Protein AF-A0A7V3JSB5-F1 (afdb_monomer)

Structure (mmCIF, N/CA/C/O backbone):
data_AF-A0A7V3JSB5-F1
#
_entry.id   AF-A0A7V3JSB5-F1
#
loop_
_atom_site.group_PDB
_atom_site.id
_atom_site.type_symbol
_atom_site.label_atom_id
_atom_site.label_alt_id
_atom_site.label_comp_id
_atom_site.label_asym_id
_atom_site.label_entity_id
_atom_site.label_seq_id
_atom_site.pdbx_PDB_ins_code
_atom_site.Cartn_x
_atom_site.Cartn_y
_atom_site.Cartn_z
_atom_site.occupancy
_atom_site.B_iso_or_equiv
_atom_site.auth_seq_id
_atom_site.auth_comp_id
_atom_site.auth_asym_id
_atom_site.auth_atom_id
_atom_site.pdbx_PDB_model_num
ATOM 1 N N . MET A 1 1 ? -2.675 -12.222 -16.257 1.00 66.12 1 MET A N 1
ATOM 2 C CA . MET A 1 1 ? -2.944 -10.791 -16.557 1.00 66.12 1 MET A CA 1
ATOM 3 C C . MET A 1 1 ? -2.023 -10.344 -17.684 1.00 66.12 1 MET A C 1
ATOM 5 O O . MET A 1 1 ? -0.957 -10.924 -17.819 1.00 66.12 1 MET A O 1
ATOM 9 N N . LYS A 1 2 ? -2.402 -9.353 -18.504 1.00 89.62 2 LYS A N 1
ATOM 10 C CA . LYS A 1 2 ? -1.560 -8.869 -19.619 1.00 89.62 2 LYS A CA 1
ATOM 11 C C . LYS A 1 2 ? -0.717 -7.660 -19.177 1.00 89.62 2 LYS A C 1
ATOM 13 O O . LYS A 1 2 ? -0.997 -6.538 -19.592 1.00 89.62 2 LYS A O 1
ATOM 18 N N . TYR A 1 3 ? 0.302 -7.869 -18.337 1.00 93.50 3 TYR A N 1
ATOM 19 C CA . TYR A 1 3 ? 1.070 -6.770 -17.717 1.00 93.50 3 TYR A CA 1
ATOM 20 C C . TYR A 1 3 ? 1.760 -5.841 -18.718 1.00 93.50 3 TYR A C 1
ATOM 22 O O . TYR A 1 3 ? 1.799 -4.636 -18.489 1.00 93.50 3 TYR A O 1
ATOM 30 N N . LYS A 1 4 ? 2.224 -6.364 -19.861 1.00 95.25 4 LYS A N 1
ATOM 31 C CA . LYS A 1 4 ? 2.745 -5.544 -20.966 1.00 95.25 4 LYS A CA 1
ATOM 32 C C . LYS A 1 4 ? 1.734 -4.479 -21.393 1.00 95.25 4 LYS A C 1
ATOM 34 O O . LYS A 1 4 ? 2.053 -3.295 -21.443 1.00 95.25 4 LYS A O 1
ATOM 39 N N . LYS A 1 5 ? 0.488 -4.895 -21.642 1.00 94.50 5 LYS A N 1
ATOM 40 C CA . LYS A 1 5 ? -0.604 -3.996 -22.036 1.00 94.50 5 LYS A CA 1
ATOM 41 C C . LYS A 1 5 ? -0.864 -2.948 -20.949 1.00 94.50 5 LYS A C 1
ATOM 43 O O . LYS A 1 5 ? -0.897 -1.762 -21.259 1.00 94.50 5 LYS A O 1
ATOM 48 N N . MET A 1 6 ? -0.962 -3.384 -19.692 1.00 93.69 6 MET A N 1
ATOM 49 C CA . MET A 1 6 ? -1.217 -2.503 -18.547 1.00 93.69 6 MET A CA 1
ATOM 50 C C . MET A 1 6 ? -0.104 -1.461 -18.356 1.00 93.69 6 MET A C 1
ATOM 52 O O . MET A 1 6 ? -0.390 -0.286 -18.131 1.00 93.69 6 MET A O 1
ATOM 56 N N . LEU A 1 7 ? 1.165 -1.864 -18.499 1.00 95.81 7 LEU A N 1
ATOM 57 C CA . LEU A 1 7 ? 2.317 -0.962 -18.444 1.00 95.81 7 LEU A CA 1
ATOM 58 C C . LEU A 1 7 ? 2.233 0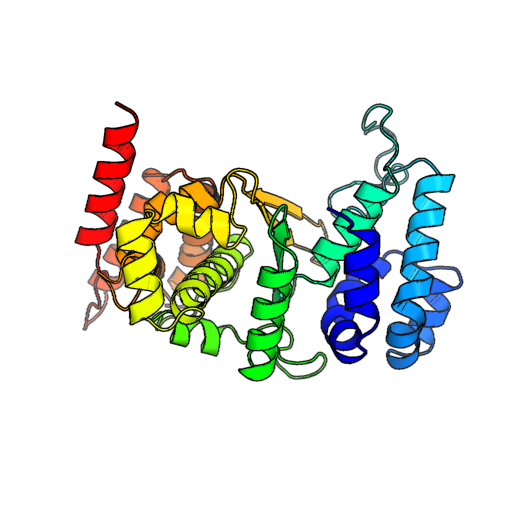.108 -19.530 1.00 95.81 7 LEU A C 1
ATOM 60 O O . LEU A 1 7 ? 2.346 1.293 -19.230 1.00 95.81 7 LEU A O 1
ATOM 64 N N . TYR A 1 8 ? 1.998 -0.275 -20.783 1.00 95.38 8 TYR A N 1
ATOM 65 C CA . TYR A 1 8 ? 1.933 0.698 -21.873 1.00 95.38 8 TYR A CA 1
ATOM 66 C C . TYR A 1 8 ? 0.705 1.600 -21.808 1.00 95.38 8 TYR A C 1
ATOM 68 O O . TYR A 1 8 ? 0.817 2.790 -22.097 1.00 95.38 8 TYR A O 1
ATOM 76 N N . GLN A 1 9 ? -0.441 1.088 -21.361 1.00 93.88 9 GLN A N 1
ATOM 77 C CA . GLN A 1 9 ? -1.605 1.928 -21.078 1.00 93.88 9 GLN A CA 1
ATOM 78 C C . GLN A 1 9 ? -1.276 2.956 -19.990 1.00 93.88 9 GLN A C 1
ATOM 80 O O . GLN A 1 9 ? -1.533 4.145 -20.173 1.00 93.88 9 GLN A O 1
ATOM 85 N N . PHE A 1 10 ? -0.624 2.533 -18.904 1.00 93.69 10 PHE A N 1
ATOM 86 C CA . PHE A 1 10 ? -0.184 3.433 -17.840 1.00 93.69 10 PHE A CA 1
ATOM 87 C C . PHE A 1 10 ? 0.770 4.514 -18.363 1.00 93.69 10 PHE A C 1
ATOM 89 O O . PHE A 1 10 ? 0.551 5.701 -18.112 1.00 93.69 10 PHE A O 1
ATOM 96 N N . LEU A 1 11 ? 1.796 4.110 -19.120 1.00 95.31 11 LEU A N 1
ATOM 97 C CA . LEU A 1 11 ? 2.831 4.999 -19.651 1.00 95.31 11 LEU A CA 1
ATOM 98 C C . LEU A 1 11 ? 2.344 5.896 -20.797 1.00 95.31 11 LEU A C 1
ATOM 100 O O . LEU A 1 11 ? 2.992 6.900 -21.087 1.00 95.31 11 LEU A O 1
ATOM 104 N N . SER A 1 12 ? 1.216 5.586 -21.442 1.00 94.31 12 SER A N 1
ATOM 105 C CA . SER A 1 12 ? 0.663 6.441 -22.502 1.00 94.31 12 SER A CA 1
ATOM 106 C C . SER A 1 12 ? 0.252 7.825 -21.973 1.00 94.31 12 SER A C 1
ATOM 108 O O . SER A 1 12 ? 0.413 8.829 -22.666 1.00 94.31 12 SER A O 1
ATOM 110 N N . ASN A 1 13 ? -0.167 7.914 -20.705 1.00 90.81 13 ASN A N 1
ATOM 111 C CA . ASN A 1 13 ? -0.494 9.175 -20.045 1.00 90.81 13 ASN A CA 1
ATOM 112 C C . ASN A 1 13 ? 0.775 9.868 -19.494 1.00 90.81 13 ASN A C 1
ATOM 114 O O . ASN A 1 13 ? 1.520 9.308 -18.685 1.00 90.81 13 ASN A O 1
ATOM 118 N N . LYS A 1 14 ? 1.018 11.120 -19.912 1.00 90.19 14 LYS A N 1
ATOM 119 C CA . LYS A 1 14 ? 2.156 11.939 -19.451 1.00 90.19 14 LYS A CA 1
ATOM 120 C C . LYS A 1 14 ? 2.133 12.183 -17.938 1.00 90.19 14 LYS A C 1
ATOM 122 O O . LYS A 1 14 ? 3.187 12.121 -17.317 1.00 90.19 14 LYS A O 1
ATOM 127 N N . GLU A 1 15 ? 0.970 12.396 -17.329 1.00 88.12 15 GLU A N 1
ATOM 128 C CA . GLU A 1 15 ? 0.844 12.609 -15.879 1.00 88.12 15 GLU A CA 1
ATOM 129 C C . GLU A 1 15 ? 1.240 11.367 -15.081 1.00 88.12 15 GLU A C 1
ATOM 131 O O . GLU A 1 15 ? 1.936 11.477 -14.073 1.00 88.12 15 GLU A O 1
ATOM 136 N N . ASN A 1 16 ? 0.877 10.174 -15.564 1.00 90.69 16 ASN A N 1
ATOM 137 C CA . ASN A 1 16 ? 1.302 8.915 -14.952 1.00 90.69 16 ASN A CA 1
ATOM 138 C C . ASN A 1 16 ? 2.820 8.741 -15.019 1.00 90.69 16 ASN A C 1
ATOM 140 O O . ASN A 1 16 ? 3.434 8.364 -14.021 1.00 90.69 16 ASN A O 1
ATOM 144 N N . ARG A 1 17 ? 3.437 9.060 -16.164 1.00 92.69 17 ARG A N 1
ATOM 145 C CA . ARG A 1 17 ? 4.901 9.040 -16.303 1.00 92.69 17 ARG A CA 1
ATOM 146 C C . ARG A 1 17 ? 5.575 10.058 -15.388 1.00 92.69 17 ARG A C 1
ATOM 148 O O . ARG A 1 17 ? 6.565 9.726 -14.743 1.00 92.69 17 ARG A O 1
ATOM 155 N N . SER A 1 18 ? 5.019 11.264 -15.282 1.00 90.81 18 SER A N 1
ATOM 156 C CA . SER A 1 18 ? 5.488 12.277 -14.336 1.00 90.81 18 SER A CA 1
ATOM 157 C C . SER A 1 18 ? 5.403 11.758 -12.900 1.00 90.81 18 SER A C 1
ATOM 159 O O . SER A 1 18 ? 6.409 11.747 -12.199 1.00 90.81 18 SER A O 1
ATOM 161 N N . TYR A 1 19 ? 4.247 11.244 -12.471 1.00 90.69 19 TYR A N 1
ATOM 162 C CA . TYR A 1 19 ? 4.066 10.650 -11.142 1.00 90.69 19 TYR A CA 1
ATOM 163 C C . TYR A 1 19 ? 5.085 9.540 -10.852 1.00 90.69 19 TYR A C 1
ATOM 165 O O . TYR A 1 19 ? 5.672 9.495 -9.776 1.00 90.69 19 TYR A O 1
ATOM 173 N N . ALA A 1 20 ? 5.322 8.666 -11.825 1.00 92.88 20 ALA A N 1
ATOM 174 C CA . ALA A 1 20 ? 6.241 7.543 -11.716 1.00 92.88 20 ALA A CA 1
ATOM 175 C C . ALA A 1 20 ? 7.729 7.930 -11.704 1.00 92.88 20 ALA A C 1
ATOM 177 O O . ALA A 1 20 ? 8.571 7.117 -11.310 1.00 92.88 20 ALA A O 1
ATOM 178 N N . LEU A 1 21 ? 8.080 9.145 -12.136 1.00 92.75 21 LEU A N 1
ATOM 179 C CA . LEU A 1 21 ? 9.465 9.555 -12.356 1.00 92.75 21 LEU A CA 1
ATOM 180 C C . LEU A 1 21 ? 10.380 9.333 -11.133 1.00 92.75 21 LEU A C 1
ATOM 182 O O . LEU A 1 21 ? 11.458 8.767 -11.322 1.00 92.75 21 LEU A O 1
ATOM 186 N N . PRO A 1 22 ? 9.994 9.662 -9.881 1.00 91.25 22 PRO A N 1
ATOM 187 C CA . PRO A 1 22 ? 10.861 9.427 -8.723 1.00 91.25 22 PRO A CA 1
ATOM 188 C C . PRO A 1 22 ? 11.140 7.944 -8.449 1.00 91.25 22 PRO A C 1
ATOM 190 O O . PRO A 1 22 ? 12.200 7.602 -7.924 1.00 91.25 22 PRO A O 1
ATOM 193 N N . ILE A 1 23 ? 10.198 7.057 -8.786 1.00 91.88 23 ILE A N 1
ATOM 194 C CA . ILE A 1 23 ? 10.391 5.605 -8.700 1.00 91.88 23 ILE A CA 1
ATOM 195 C C . ILE A 1 23 ? 11.355 5.169 -9.804 1.00 91.88 23 ILE A C 1
ATOM 197 O O . ILE A 1 23 ? 12.344 4.483 -9.537 1.00 91.88 23 ILE A O 1
ATOM 201 N N . PHE A 1 24 ? 11.096 5.622 -11.031 1.00 92.06 24 PHE A N 1
ATOM 202 C CA . PHE A 1 24 ? 11.897 5.300 -12.203 1.00 92.06 24 PHE A CA 1
ATOM 203 C C . PHE A 1 24 ? 13.368 5.687 -12.029 1.00 92.06 24 PHE A C 1
ATOM 205 O O . PHE A 1 24 ? 14.250 4.855 -12.237 1.00 92.06 24 PHE A O 1
ATOM 212 N N . GLU A 1 25 ? 13.639 6.909 -11.558 1.00 90.44 25 GLU A N 1
ATOM 213 C CA . GLU A 1 25 ? 14.991 7.414 -11.292 1.00 90.44 25 GLU A CA 1
ATOM 214 C C . GLU A 1 25 ? 15.777 6.501 -10.334 1.00 90.44 25 GLU A C 1
ATOM 216 O O . GLU A 1 25 ? 16.978 6.297 -10.529 1.00 90.44 25 GLU A O 1
ATOM 221 N N . ARG A 1 26 ? 15.116 5.906 -9.329 1.00 87.88 26 ARG A N 1
ATOM 222 C CA . ARG A 1 26 ? 15.749 4.961 -8.389 1.00 87.88 26 ARG A CA 1
ATOM 223 C C . ARG A 1 26 ? 16.021 3.596 -9.004 1.00 87.88 26 ARG A C 1
ATOM 225 O O . ARG A 1 26 ? 17.011 2.957 -8.644 1.00 87.88 26 ARG A O 1
ATOM 232 N N . LEU A 1 27 ? 15.166 3.133 -9.915 1.00 87.62 27 LEU A N 1
ATOM 233 C CA . LEU A 1 27 ? 15.389 1.876 -10.630 1.00 87.62 27 LEU A CA 1
ATOM 234 C C . LEU A 1 27 ? 16.622 1.977 -11.526 1.00 87.62 27 LEU A C 1
ATOM 236 O O . LEU A 1 27 ? 17.522 1.143 -11.436 1.00 87.62 27 LEU A O 1
ATOM 240 N N . ILE A 1 28 ? 16.708 3.047 -12.315 1.00 88.31 28 ILE A N 1
ATOM 241 C CA . ILE A 1 28 ? 17.798 3.253 -13.275 1.00 88.31 28 ILE A CA 1
ATOM 242 C C . ILE A 1 28 ? 19.063 3.843 -12.642 1.00 88.31 28 ILE A C 1
ATOM 244 O O . ILE A 1 28 ? 20.064 4.014 -13.335 1.00 88.31 28 ILE A O 1
ATOM 248 N N . GLN A 1 29 ? 19.056 4.151 -11.337 1.00 84.56 29 GLN A N 1
ATOM 249 C CA . GLN A 1 29 ? 20.189 4.773 -10.647 1.00 84.56 29 GLN A CA 1
ATOM 250 C C . GLN A 1 29 ? 21.488 3.972 -10.818 1.00 84.56 29 GLN A C 1
ATOM 252 O O . GLN A 1 29 ? 22.554 4.571 -10.978 1.00 84.56 29 GLN A O 1
ATOM 257 N N . ALA A 1 30 ? 21.382 2.639 -10.825 1.00 78.19 30 ALA A N 1
ATOM 258 C CA . ALA A 1 30 ? 22.502 1.715 -10.989 1.00 78.19 30 ALA A CA 1
ATOM 259 C C . ALA A 1 30 ? 23.111 1.725 -12.405 1.00 78.19 30 ALA A C 1
ATOM 261 O O . ALA A 1 30 ? 24.262 1.331 -12.574 1.00 78.19 30 ALA A O 1
ATOM 262 N N . ILE A 1 31 ? 22.382 2.206 -13.417 1.00 83.94 31 ILE A N 1
ATOM 263 C CA . ILE A 1 31 ? 22.858 2.278 -14.801 1.00 83.94 31 ILE A CA 1
ATOM 264 C C . ILE A 1 31 ? 23.689 3.559 -14.955 1.00 83.94 31 ILE A C 1
ATOM 266 O O . ILE A 1 31 ? 23.145 4.660 -15.085 1.00 83.94 31 ILE A O 1
ATOM 270 N N . ARG A 1 32 ? 25.019 3.418 -14.859 1.00 81.25 32 ARG A N 1
ATOM 271 C CA . ARG A 1 32 ? 25.986 4.537 -14.850 1.00 81.25 32 ARG A CA 1
ATOM 272 C C . ARG A 1 32 ? 26.548 4.909 -16.225 1.00 81.25 32 ARG A C 1
ATOM 274 O O . ARG A 1 32 ? 27.083 6.005 -16.371 1.00 81.25 32 ARG A O 1
ATOM 281 N N . HIS A 1 33 ? 26.417 4.027 -17.212 1.00 83.06 33 HIS A N 1
ATOM 282 C CA . HIS A 1 33 ? 27.000 4.177 -18.546 1.00 83.06 33 HIS A CA 1
ATOM 283 C C . HIS A 1 33 ? 25.965 3.896 -19.643 1.00 83.06 33 HIS A C 1
ATOM 285 O O . HIS A 1 33 ? 24.904 3.329 -19.370 1.00 83.06 33 HIS A O 1
ATOM 291 N N . GLY A 1 34 ? 26.291 4.287 -20.876 1.00 86.00 34 GLY A N 1
ATOM 292 C CA . GLY A 1 34 ? 25.448 4.094 -22.054 1.00 86.00 34 GLY A CA 1
ATOM 293 C C . GLY A 1 34 ? 24.287 5.085 -22.160 1.00 86.00 34 GLY A C 1
ATOM 294 O O . GLY A 1 34 ? 24.151 6.017 -21.368 1.00 86.00 34 GLY A O 1
ATOM 295 N N . GLU A 1 35 ? 23.421 4.848 -23.139 1.00 86.44 35 GLU A N 1
ATOM 296 C CA . GLU A 1 35 ? 22.352 5.768 -23.539 1.00 86.44 35 GLU A CA 1
ATOM 297 C C . GLU A 1 35 ? 21.386 6.124 -22.396 1.00 86.44 35 GLU A C 1
ATOM 299 O O . GLU A 1 35 ? 20.973 7.271 -22.253 1.00 86.44 35 GLU A O 1
ATOM 304 N N . VAL A 1 36 ? 21.064 5.175 -21.507 1.00 86.12 36 VAL A N 1
ATOM 305 C CA . VAL A 1 36 ? 20.211 5.450 -20.335 1.00 86.12 36 VAL A CA 1
ATOM 306 C C . VAL A 1 36 ? 20.855 6.502 -19.423 1.00 86.12 36 VAL A C 1
ATOM 308 O O . VAL A 1 36 ? 20.164 7.375 -18.897 1.00 86.12 36 VAL A O 1
ATOM 311 N N . ALA A 1 37 ? 22.179 6.463 -19.249 1.00 87.38 37 ALA A N 1
ATOM 312 C CA . ALA A 1 37 ? 22.899 7.463 -18.466 1.00 87.38 37 ALA A CA 1
ATOM 313 C C . ALA A 1 37 ? 22.917 8.835 -19.163 1.00 87.38 37 ALA A C 1
ATOM 315 O O . ALA A 1 37 ? 22.812 9.861 -18.490 1.00 87.38 37 ALA A O 1
ATOM 316 N N . GLU A 1 38 ? 22.995 8.872 -20.493 1.00 88.94 38 GLU A N 1
ATOM 317 C CA . GLU A 1 38 ? 22.920 10.108 -21.284 1.00 88.94 38 GLU A CA 1
ATOM 318 C C . GLU A 1 38 ? 21.531 10.749 -21.225 1.00 88.94 38 GLU A C 1
ATOM 320 O O . GLU A 1 38 ? 21.412 11.956 -20.994 1.00 88.94 38 GLU A O 1
ATOM 325 N N . VAL A 1 39 ? 20.466 9.949 -21.345 1.00 89.00 39 VAL A N 1
ATOM 326 C CA . VAL A 1 39 ? 19.082 10.428 -21.204 1.00 89.00 39 VAL A CA 1
ATOM 327 C C . VAL A 1 39 ? 18.854 11.003 -19.807 1.00 89.00 39 VAL A C 1
ATOM 329 O O . VAL A 1 39 ? 18.282 12.082 -19.683 1.00 89.00 39 VAL A O 1
ATOM 332 N N . ARG A 1 40 ? 19.373 10.355 -18.755 1.00 87.56 40 ARG A N 1
ATOM 333 C CA . ARG A 1 40 ? 19.311 10.886 -17.380 1.00 87.56 40 ARG A CA 1
ATOM 334 C C . ARG A 1 40 ? 20.006 12.241 -17.235 1.00 87.56 40 ARG A C 1
ATOM 336 O O . ARG A 1 40 ? 19.497 13.104 -16.527 1.00 87.56 40 ARG A O 1
ATOM 343 N N . LYS A 1 41 ? 21.162 12.427 -17.883 1.00 87.88 41 LYS A N 1
ATOM 344 C CA . LYS A 1 41 ? 21.914 13.697 -17.870 1.00 87.88 41 LYS A CA 1
ATOM 345 C C . LYS A 1 41 ? 21.239 14.793 -18.698 1.00 87.88 41 LYS A C 1
ATOM 347 O O . LYS A 1 41 ? 21.418 15.964 -18.396 1.00 87.88 41 LYS A O 1
ATOM 352 N N . SER A 1 42 ? 20.450 14.413 -19.701 1.00 88.25 42 SER A N 1
ATOM 353 C CA . SER A 1 42 ? 19.755 15.337 -20.608 1.00 88.25 42 SER A CA 1
ATOM 354 C C . SER A 1 42 ? 18.550 16.052 -19.977 1.00 88.25 42 SER A C 1
ATOM 356 O O . SER A 1 42 ? 17.944 16.898 -20.625 1.00 88.25 42 SER A O 1
ATOM 358 N N . GLY A 1 43 ? 18.173 15.703 -18.745 1.00 87.50 43 GLY A N 1
ATOM 359 C CA . GLY A 1 43 ? 17.066 16.327 -18.025 1.00 87.50 43 GLY A CA 1
ATOM 360 C C . GLY A 1 43 ? 15.831 15.436 -17.881 1.00 87.50 43 GLY A C 1
ATOM 361 O O . GLY A 1 43 ? 15.674 14.396 -18.520 1.00 87.50 43 GLY A O 1
ATOM 362 N N . ARG A 1 44 ? 14.936 15.853 -16.981 1.00 88.75 44 ARG A N 1
ATOM 363 C CA . ARG A 1 44 ? 13.790 15.051 -16.524 1.00 88.75 44 ARG A CA 1
ATOM 364 C C . ARG A 1 44 ? 12.682 14.903 -17.558 1.00 88.75 44 ARG A C 1
ATOM 366 O O . ARG A 1 44 ? 12.077 13.841 -17.625 1.00 88.75 44 ARG A O 1
ATOM 373 N N . GLU A 1 45 ? 12.424 15.932 -18.357 1.00 90.94 45 GLU A N 1
ATOM 374 C CA . GLU A 1 45 ? 11.397 15.877 -19.405 1.00 90.94 45 GLU A CA 1
ATOM 375 C C . GLU A 1 45 ? 11.741 14.814 -20.445 1.00 90.94 45 GLU A C 1
ATOM 377 O O . GLU A 1 45 ? 10.941 13.917 -20.704 1.00 90.94 45 GLU A O 1
ATOM 382 N N . LYS A 1 46 ? 12.991 14.817 -20.917 1.00 92.19 46 LYS A N 1
ATOM 383 C CA . LYS A 1 46 ? 13.498 13.782 -21.820 1.00 92.19 46 LYS A CA 1
ATOM 384 C C . LYS A 1 46 ? 13.428 12.390 -21.188 1.00 92.19 46 LYS A C 1
ATOM 386 O O . LYS A 1 46 ? 13.114 11.420 -21.871 1.00 92.19 46 LYS A O 1
ATOM 391 N N . LEU A 1 47 ? 13.679 12.280 -19.880 1.00 92.00 47 LEU A N 1
ATOM 392 C CA . LEU A 1 47 ? 13.570 11.013 -19.153 1.00 92.00 47 LEU A CA 1
ATOM 393 C C . LEU A 1 47 ? 12.119 10.506 -19.061 1.00 92.00 47 LEU A C 1
ATOM 395 O O . LEU A 1 47 ? 11.889 9.309 -19.216 1.00 92.00 47 LEU A O 1
ATOM 399 N N . ILE A 1 48 ? 11.145 11.399 -18.858 1.00 93.25 48 ILE A N 1
ATOM 400 C CA . ILE A 1 48 ? 9.705 11.090 -18.907 1.00 93.25 48 ILE A CA 1
ATOM 401 C C . ILE A 1 48 ? 9.315 10.606 -20.307 1.00 93.25 48 ILE A C 1
ATOM 403 O O . ILE A 1 48 ? 8.619 9.601 -20.452 1.00 93.25 48 ILE A O 1
ATOM 407 N N . GLU A 1 49 ? 9.769 11.300 -21.348 1.00 94.38 49 GLU A N 1
ATOM 408 C CA . GLU A 1 49 ? 9.460 10.959 -22.737 1.00 94.38 49 GLU A CA 1
ATOM 409 C C . GLU A 1 49 ? 10.023 9.596 -23.131 1.00 94.38 49 GLU A C 1
ATOM 411 O O . GLU A 1 49 ? 9.293 8.760 -23.663 1.00 94.38 49 GLU A O 1
ATOM 416 N N . LYS A 1 50 ? 11.289 9.346 -22.789 1.00 95.38 50 LYS A N 1
ATOM 417 C CA . LYS A 1 50 ? 12.028 8.123 -23.124 1.00 95.38 50 LYS A CA 1
ATOM 418 C C . LYS A 1 50 ? 11.768 6.947 -22.181 1.00 95.38 50 LYS A C 1
ATOM 420 O O . LYS A 1 50 ? 12.284 5.859 -22.426 1.00 95.38 50 LYS A O 1
ATOM 425 N N . MET A 1 51 ? 10.961 7.121 -21.132 1.00 95.31 51 MET A N 1
ATOM 426 C CA . MET A 1 51 ? 10.660 6.068 -20.154 1.00 95.31 51 MET A CA 1
ATOM 427 C C . MET A 1 51 ? 10.204 4.739 -20.802 1.00 95.31 51 MET A C 1
ATOM 429 O O . MET A 1 51 ? 10.766 3.705 -20.436 1.00 95.31 51 MET A O 1
ATOM 433 N N . PRO A 1 52 ? 9.280 4.714 -21.791 1.00 95.38 52 PRO A N 1
ATOM 434 C CA . PRO A 1 52 ? 8.875 3.466 -22.448 1.00 95.38 52 PRO A CA 1
ATOM 435 C C . PRO A 1 52 ? 10.020 2.775 -23.205 1.00 95.38 52 PRO A C 1
ATOM 437 O O . PRO A 1 52 ? 10.168 1.559 -23.123 1.00 95.38 52 PRO A O 1
ATOM 440 N N . GLU A 1 53 ? 10.859 3.544 -23.906 1.00 95.12 53 GLU A N 1
ATOM 441 C CA . GLU A 1 53 ? 12.011 3.012 -24.649 1.00 95.12 53 GLU A CA 1
ATOM 442 C C . GLU A 1 53 ? 13.068 2.419 -23.708 1.00 95.12 53 GLU A C 1
ATOM 444 O O . GLU A 1 53 ? 13.685 1.397 -24.011 1.00 95.12 53 GLU A O 1
ATOM 449 N N . ILE A 1 54 ? 13.279 3.044 -22.547 1.00 94.38 54 ILE A N 1
ATOM 450 C CA . ILE A 1 54 ? 14.231 2.559 -21.545 1.00 94.38 54 ILE A CA 1
ATOM 451 C C . ILE A 1 54 ? 13.748 1.242 -20.925 1.00 94.38 54 ILE A C 1
ATOM 453 O O . ILE A 1 54 ? 14.567 0.343 -20.737 1.00 94.38 54 ILE A O 1
ATOM 457 N N . PHE A 1 55 ? 12.445 1.085 -20.658 1.00 94.56 55 PHE A N 1
ATOM 458 C CA . PHE A 1 55 ? 11.902 -0.197 -20.190 1.00 94.56 55 PHE A CA 1
ATOM 459 C C . PHE A 1 55 ? 12.131 -1.323 -21.203 1.00 94.56 55 PHE A C 1
ATOM 461 O O . PHE A 1 55 ? 12.560 -2.408 -20.809 1.00 94.56 55 PHE A O 1
ATOM 468 N N . GLU A 1 56 ? 11.943 -1.058 -22.499 1.00 94.75 56 GLU A N 1
ATOM 469 C CA . GLU A 1 56 ? 12.245 -2.046 -23.542 1.00 94.75 56 GLU A CA 1
ATOM 470 C C . GLU A 1 56 ? 13.724 -2.422 -23.577 1.00 94.75 56 GLU A C 1
ATOM 472 O O . GLU A 1 56 ? 14.059 -3.600 -23.700 1.00 94.75 56 GLU A O 1
ATOM 477 N N . LYS A 1 57 ? 14.621 -1.449 -23.398 1.00 91.94 57 LYS A N 1
ATOM 478 C CA . LYS A 1 57 ? 16.065 -1.713 -23.317 1.00 91.94 57 LYS A CA 1
ATOM 479 C C . LYS A 1 57 ? 16.426 -2.556 -22.101 1.00 91.94 57 LYS A C 1
ATOM 481 O O . LYS A 1 57 ? 17.166 -3.522 -22.249 1.00 91.94 57 LYS A O 1
ATOM 486 N N . MET A 1 58 ? 15.885 -2.228 -20.927 1.00 91.12 58 MET A N 1
ATOM 487 C CA . MET A 1 58 ? 16.101 -2.998 -19.696 1.00 91.12 58 MET A CA 1
ATOM 488 C C . MET A 1 58 ? 15.608 -4.442 -19.855 1.00 91.12 58 MET A C 1
ATOM 490 O O . MET A 1 58 ? 16.329 -5.378 -19.517 1.00 91.12 58 MET A O 1
ATOM 494 N N . LYS A 1 59 ? 14.415 -4.632 -20.431 1.00 92.69 59 LYS A N 1
ATOM 495 C CA . LYS A 1 59 ? 13.858 -5.955 -20.738 1.00 92.69 59 LYS A CA 1
ATOM 496 C C . LYS A 1 59 ? 14.750 -6.740 -21.700 1.00 92.69 59 LYS A C 1
ATOM 498 O O . LYS A 1 59 ? 15.122 -7.868 -21.398 1.00 92.69 59 LYS A O 1
ATOM 503 N N . ASN A 1 60 ? 15.106 -6.146 -22.841 1.00 91.81 60 ASN A N 1
ATOM 504 C CA . ASN A 1 60 ? 15.937 -6.799 -23.854 1.00 91.81 60 ASN A CA 1
ATOM 505 C C . ASN A 1 60 ? 17.317 -7.178 -23.293 1.00 91.81 60 ASN A C 1
ATOM 507 O O . ASN A 1 60 ? 17.818 -8.253 -23.607 1.00 91.81 60 ASN A O 1
ATOM 511 N N . ASP A 1 61 ? 17.913 -6.334 -22.442 1.00 87.94 61 ASP A N 1
ATOM 512 C CA . ASP A 1 61 ? 19.179 -6.637 -21.764 1.00 87.94 61 ASP A CA 1
ATOM 513 C C . ASP A 1 61 ? 19.051 -7.837 -20.816 1.00 87.94 61 ASP A C 1
ATOM 515 O O . ASP A 1 61 ? 19.893 -8.732 -20.847 1.00 87.94 61 ASP A O 1
ATOM 519 N N . ALA A 1 62 ? 17.988 -7.884 -20.006 1.00 87.38 62 ALA A N 1
ATOM 520 C CA . ALA A 1 62 ? 17.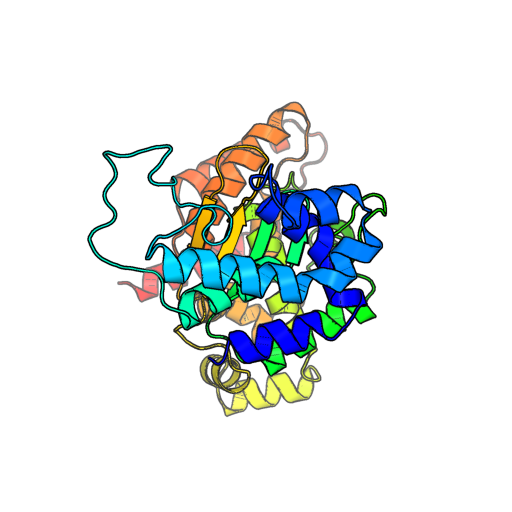749 -8.978 -19.065 1.00 87.38 62 ALA A CA 1
ATOM 521 C C . ALA A 1 62 ? 17.478 -10.316 -19.769 1.00 87.38 62 ALA A C 1
ATOM 523 O O . ALA A 1 62 ? 18.058 -11.327 -19.377 1.00 87.38 62 ALA A O 1
ATOM 524 N N . LEU A 1 63 ? 16.665 -10.307 -20.835 1.00 89.00 63 LEU A N 1
ATOM 525 C CA . LEU A 1 63 ? 16.375 -11.495 -21.644 1.00 89.00 63 LEU A CA 1
ATOM 526 C C . LEU A 1 63 ? 17.619 -11.989 -22.387 1.00 89.00 63 LEU A C 1
ATOM 528 O O . LEU A 1 63 ? 17.949 -13.164 -22.308 1.00 89.00 63 LEU A O 1
ATOM 532 N N . LYS A 1 64 ? 18.361 -11.092 -23.053 1.00 88.31 64 LYS A N 1
ATOM 533 C CA . LYS A 1 64 ? 19.581 -11.455 -23.796 1.00 88.31 64 LYS A CA 1
ATOM 534 C C . LYS A 1 64 ? 20.661 -12.048 -22.892 1.00 88.31 64 LYS A C 1
ATOM 536 O O . LYS A 1 64 ? 21.439 -12.885 -23.333 1.00 88.31 64 LYS A O 1
ATOM 541 N N . LYS A 1 65 ? 20.756 -11.562 -21.655 1.00 83.12 65 LYS A N 1
ATOM 542 C CA . LYS A 1 65 ? 21.733 -12.039 -20.671 1.00 83.12 65 LYS A CA 1
ATOM 543 C C . LYS A 1 65 ? 21.199 -13.177 -19.804 1.00 83.12 65 LYS A C 1
ATOM 545 O O . LYS A 1 65 ? 21.916 -13.590 -18.898 1.00 83.12 65 LYS A O 1
ATOM 550 N N . GLU A 1 66 ? 19.959 -13.613 -20.040 1.00 81.94 66 GLU A N 1
ATOM 551 C CA . GLU A 1 66 ? 19.293 -14.707 -19.327 1.00 81.94 66 GLU A CA 1
ATOM 552 C C . GLU A 1 66 ? 19.362 -14.577 -17.798 1.00 81.94 66 GLU A C 1
ATOM 554 O O . GLU A 1 66 ? 19.428 -15.567 -17.070 1.00 81.94 66 GLU A O 1
ATOM 559 N N . ARG A 1 67 ? 19.361 -13.336 -17.291 1.00 78.19 67 ARG A N 1
ATOM 560 C CA . ARG A 1 67 ? 19.660 -13.055 -15.885 1.00 78.19 67 ARG A CA 1
ATOM 561 C C . ARG A 1 67 ? 18.703 -12.058 -15.269 1.00 78.19 67 ARG A C 1
ATOM 563 O O . ARG A 1 67 ? 18.348 -11.033 -15.854 1.00 78.19 67 ARG A O 1
ATOM 570 N N . TYR A 1 68 ? 18.395 -12.306 -14.009 1.00 76.81 68 TYR A N 1
ATOM 571 C CA . TYR A 1 68 ? 17.745 -11.331 -13.162 1.00 76.81 68 TYR A CA 1
ATOM 572 C C . TYR A 1 68 ? 18.680 -10.153 -12.846 1.00 76.81 68 TYR A C 1
ATOM 574 O O . TYR A 1 68 ? 19.852 -10.324 -12.507 1.00 76.81 68 TYR A O 1
ATOM 582 N N . VAL A 1 69 ? 18.151 -8.933 -12.934 1.00 76.00 69 VAL A N 1
ATOM 583 C CA . VAL A 1 69 ? 18.911 -7.691 -12.733 1.00 76.00 69 VAL A CA 1
ATOM 584 C C . VAL A 1 69 ? 18.236 -6.779 -11.706 1.00 76.00 69 VAL A C 1
ATOM 586 O O . VAL A 1 69 ? 17.023 -6.574 -11.735 1.00 76.00 69 VAL A O 1
ATOM 589 N N . ALA A 1 70 ? 19.032 -6.159 -10.830 1.00 74.19 70 ALA A N 1
ATOM 590 C CA . ALA A 1 70 ? 18.563 -5.366 -9.681 1.00 74.19 70 ALA A CA 1
ATOM 591 C C . ALA A 1 70 ? 17.740 -4.104 -10.033 1.00 74.19 70 ALA A C 1
ATOM 593 O O . ALA A 1 70 ? 17.106 -3.486 -9.169 1.00 74.19 70 ALA A O 1
ATOM 594 N N . HIS A 1 71 ? 17.792 -3.662 -11.292 1.00 74.75 71 HIS A N 1
ATOM 595 C CA . HIS A 1 71 ? 17.003 -2.534 -11.797 1.00 74.75 71 HIS A CA 1
ATOM 596 C C . HIS A 1 71 ? 15.613 -2.950 -12.314 1.00 74.75 71 HIS A C 1
ATOM 598 O O . HIS A 1 71 ? 14.782 -2.077 -12.546 1.00 74.75 71 HIS A O 1
ATOM 604 N N . ILE A 1 72 ? 15.354 -4.256 -12.456 1.00 79.62 72 ILE A N 1
ATOM 605 C CA . ILE A 1 72 ? 14.032 -4.838 -12.751 1.00 79.62 72 ILE A CA 1
ATOM 606 C C . ILE A 1 72 ? 13.475 -5.524 -11.498 1.00 79.62 72 ILE A C 1
ATOM 608 O O . ILE A 1 72 ? 12.319 -5.321 -11.143 1.00 79.62 72 ILE A O 1
ATOM 612 N N . PHE A 1 73 ? 14.328 -6.273 -10.797 1.00 80.19 73 PHE A N 1
ATOM 613 C CA . PHE A 1 73 ? 13.998 -7.067 -9.618 1.00 80.19 73 PHE A CA 1
ATOM 614 C C . PHE A 1 73 ? 14.764 -6.513 -8.412 1.00 80.19 73 PHE A C 1
ATOM 616 O O . PHE A 1 73 ? 15.918 -6.886 -8.194 1.00 80.19 73 PHE A O 1
ATOM 623 N N . PRO A 1 74 ? 14.169 -5.594 -7.632 1.00 65.81 74 PRO A N 1
ATOM 624 C CA . PRO A 1 74 ? 14.878 -4.834 -6.604 1.00 65.81 74 PRO A CA 1
ATOM 625 C C . PRO A 1 74 ? 15.662 -5.689 -5.598 1.00 65.81 74 PRO A C 1
ATOM 627 O O . PRO A 1 74 ? 16.719 -5.264 -5.144 1.00 65.81 74 PRO A O 1
ATOM 630 N N . THR A 1 75 ? 15.166 -6.882 -5.266 1.00 66.31 75 THR A N 1
ATOM 631 C CA . THR A 1 75 ? 15.727 -7.777 -4.242 1.00 66.31 75 THR A CA 1
ATOM 632 C C . THR A 1 75 ? 16.883 -8.649 -4.717 1.00 66.31 75 THR A C 1
ATOM 634 O O . THR A 1 75 ? 17.499 -9.323 -3.893 1.00 66.31 75 THR A O 1
ATOM 637 N N . ILE A 1 76 ? 17.176 -8.677 -6.018 1.00 65.12 76 ILE A N 1
ATOM 638 C CA . ILE A 1 76 ? 18.178 -9.587 -6.570 1.00 65.12 76 ILE A CA 1
ATOM 639 C C . ILE A 1 76 ? 19.558 -8.943 -6.490 1.00 65.12 76 ILE A C 1
ATOM 641 O O . ILE A 1 76 ? 19.781 -7.833 -6.977 1.00 65.12 76 ILE A O 1
ATOM 645 N N . ILE A 1 77 ? 20.493 -9.663 -5.871 1.00 59.06 77 ILE A N 1
ATOM 646 C CA . ILE A 1 77 ? 21.913 -9.329 -5.931 1.00 59.06 77 ILE A CA 1
ATOM 647 C C . ILE A 1 77 ? 22.379 -9.713 -7.331 1.00 59.06 77 ILE A C 1
ATOM 649 O O . ILE A 1 77 ? 22.178 -10.851 -7.752 1.00 59.06 77 ILE A O 1
ATOM 653 N N . SER A 1 78 ? 22.939 -8.765 -8.086 1.00 56.12 78 SER A N 1
ATOM 654 C CA . SER A 1 78 ? 23.398 -9.096 -9.431 1.00 56.12 78 SER A CA 1
ATOM 655 C C . SER A 1 78 ? 24.523 -10.137 -9.357 1.00 56.12 78 SER A C 1
ATOM 657 O O . SER A 1 78 ? 25.308 -10.109 -8.403 1.00 56.12 78 SER A O 1
ATOM 659 N N . PRO A 1 79 ? 24.651 -11.031 -10.352 1.00 56.22 79 PRO A N 1
ATOM 660 C CA . PRO A 1 79 ? 25.734 -12.013 -10.374 1.00 56.22 79 PRO A CA 1
ATOM 661 C C . PRO A 1 79 ? 27.129 -11.377 -10.268 1.00 56.22 79 PRO A C 1
ATOM 663 O O . PRO A 1 79 ? 28.038 -11.988 -9.721 1.00 56.22 79 PRO A O 1
ATOM 666 N N . GLU A 1 80 ? 27.299 -10.127 -10.722 1.00 58.56 80 GLU A N 1
ATOM 667 C CA . GLU A 1 80 ? 28.567 -9.396 -10.574 1.00 58.56 80 GLU A CA 1
ATOM 668 C C . GLU A 1 80 ? 28.892 -9.031 -9.113 1.00 58.56 80 GLU A C 1
ATOM 670 O O . GLU A 1 80 ? 30.058 -8.870 -8.767 1.00 58.56 80 GLU A O 1
ATOM 675 N N . LEU A 1 81 ? 27.874 -8.883 -8.259 1.00 54.44 81 LEU A N 1
ATOM 676 C CA . LEU A 1 81 ? 28.014 -8.522 -6.844 1.00 54.44 81 LEU A CA 1
ATOM 677 C C . LEU A 1 81 ? 28.037 -9.744 -5.914 1.00 54.44 81 LEU A C 1
ATOM 679 O O . LEU A 1 81 ? 28.567 -9.650 -4.809 1.00 54.44 81 LEU A O 1
ATOM 683 N N . ALA A 1 82 ? 27.474 -10.877 -6.340 1.00 56.19 82 ALA A N 1
ATOM 684 C CA . ALA A 1 82 ? 27.523 -12.138 -5.602 1.00 56.19 82 ALA A CA 1
ATOM 685 C C . ALA A 1 82 ? 27.624 -13.344 -6.559 1.00 56.19 82 ALA A C 1
ATOM 687 O O . ALA A 1 82 ? 26.646 -14.072 -6.736 1.00 56.19 82 ALA A O 1
ATOM 688 N N . PRO A 1 83 ? 28.808 -13.599 -7.148 1.00 51.50 83 PRO A N 1
ATOM 689 C CA . PRO A 1 83 ? 29.008 -14.659 -8.146 1.00 51.50 83 PRO A CA 1
ATOM 690 C C . PRO A 1 83 ? 28.773 -16.080 -7.608 1.00 51.50 83 PRO A C 1
ATOM 692 O O . PRO A 1 83 ? 28.544 -17.001 -8.384 1.00 51.50 83 PRO A O 1
ATOM 695 N N . ASN A 1 84 ? 28.788 -16.255 -6.283 1.00 49.91 84 ASN A N 1
ATOM 696 C CA . ASN A 1 84 ? 28.544 -17.538 -5.616 1.00 49.91 84 ASN A CA 1
ATOM 697 C C . ASN A 1 84 ? 27.066 -17.760 -5.244 1.00 49.91 84 ASN A C 1
ATOM 699 O O . ASN A 1 84 ? 26.721 -18.819 -4.725 1.00 49.91 84 ASN A O 1
ATOM 703 N N . PHE A 1 85 ? 26.192 -16.774 -5.473 1.00 51.03 85 PHE A N 1
ATOM 704 C CA . PHE A 1 85 ? 24.763 -16.868 -5.178 1.00 51.03 85 PHE A CA 1
ATOM 705 C C . PHE A 1 85 ? 24.009 -17.244 -6.460 1.00 51.03 85 PHE A C 1
ATOM 707 O O . PHE A 1 85 ? 23.461 -16.398 -7.164 1.00 51.03 85 PHE A O 1
ATOM 714 N N . TYR A 1 86 ? 24.022 -18.534 -6.794 1.00 52.31 86 TYR A N 1
ATOM 715 C CA . TYR A 1 86 ? 23.284 -19.061 -7.940 1.00 52.31 86 TYR A CA 1
ATOM 716 C C . TYR A 1 86 ? 21.800 -19.197 -7.582 1.00 52.31 86 TYR A C 1
ATOM 718 O O . TYR A 1 86 ? 21.402 -20.137 -6.896 1.00 52.31 86 TYR A O 1
ATOM 726 N N . ILE A 1 87 ? 20.966 -18.275 -8.069 1.00 55.62 87 ILE A N 1
ATOM 727 C CA . ILE A 1 87 ? 19.535 -18.557 -8.235 1.00 55.62 87 ILE A CA 1
ATOM 728 C C . ILE A 1 87 ? 19.473 -19.613 -9.345 1.00 55.62 87 ILE A C 1
ATOM 730 O O . ILE A 1 87 ? 19.905 -19.352 -10.466 1.00 55.62 87 ILE A O 1
ATOM 734 N N . GLY A 1 88 ? 19.086 -20.844 -9.007 1.00 49.75 88 GLY A N 1
ATOM 735 C CA . GLY A 1 88 ? 19.156 -21.973 -9.935 1.00 49.75 88 GLY A CA 1
ATOM 736 C C . GLY A 1 88 ? 18.391 -21.690 -11.227 1.00 49.75 88 GLY A C 1
ATOM 737 O O . GLY A 1 88 ? 17.236 -21.315 -11.135 1.00 49.75 88 GLY A O 1
ATOM 738 N N . LYS A 1 89 ? 19.059 -21.856 -12.383 1.00 52.31 89 LYS A N 1
ATOM 739 C CA . LYS A 1 89 ? 18.579 -22.030 -13.782 1.00 52.31 89 LYS A CA 1
ATOM 740 C C . LYS A 1 89 ? 17.299 -21.325 -14.287 1.00 52.31 89 LYS A C 1
ATOM 742 O O . LYS A 1 89 ? 16.877 -21.613 -15.401 1.00 52.31 89 LYS A O 1
ATOM 747 N N . GLU A 1 90 ? 16.688 -20.410 -13.555 1.00 65.81 90 GLU A N 1
ATOM 748 C CA . GLU A 1 90 ? 15.505 -19.683 -13.996 1.00 65.81 90 GLU A CA 1
ATOM 749 C C . GLU A 1 90 ? 15.954 -18.351 -14.589 1.00 65.81 90 GLU A C 1
ATOM 751 O O . GLU A 1 90 ? 16.488 -17.481 -13.903 1.00 65.81 90 GLU A O 1
ATOM 756 N N . SER A 1 91 ? 15.788 -18.207 -15.898 1.00 78.00 91 SER A N 1
ATOM 757 C CA . SER A 1 91 ? 15.893 -16.916 -16.572 1.00 78.00 91 SER A CA 1
ATOM 758 C C . SER A 1 91 ? 14.557 -16.186 -16.440 1.00 78.00 91 SER A C 1
ATOM 760 O O . SER A 1 91 ? 13.512 -16.834 -16.528 1.00 78.00 91 SER A O 1
ATOM 762 N N . PRO A 1 92 ? 14.552 -14.855 -16.254 1.00 84.31 92 PRO A N 1
ATOM 763 C CA . PRO A 1 92 ? 13.302 -14.114 -16.169 1.00 84.31 92 PRO A CA 1
ATOM 764 C C . PRO A 1 92 ? 12.530 -14.227 -17.485 1.00 84.31 92 PRO A C 1
ATOM 766 O O . PRO A 1 92 ? 13.085 -13.999 -18.561 1.00 84.31 92 PRO A O 1
ATOM 769 N N . THR A 1 93 ? 11.237 -14.519 -17.405 1.00 89.75 93 THR A N 1
ATOM 770 C CA . THR A 1 93 ? 10.346 -14.478 -18.570 1.00 89.75 93 THR A CA 1
ATOM 771 C C . THR A 1 93 ? 9.971 -13.036 -18.931 1.00 89.75 93 THR A C 1
ATOM 773 O O . THR A 1 93 ? 10.017 -12.123 -18.099 1.00 89.75 93 THR A O 1
ATOM 776 N N . GLU A 1 94 ? 9.561 -12.804 -20.183 1.00 92.25 94 GLU A N 1
ATOM 777 C CA . GLU A 1 94 ? 9.083 -11.484 -20.627 1.00 92.25 94 GLU A CA 1
ATOM 778 C C . GLU A 1 94 ? 7.889 -11.003 -19.778 1.00 92.25 94 GLU A C 1
ATOM 780 O O . GLU A 1 94 ? 7.844 -9.843 -19.358 1.00 92.25 94 GLU A O 1
ATOM 785 N N . ASP A 1 95 ? 6.955 -11.904 -19.467 1.00 91.62 95 ASP A N 1
ATOM 786 C CA . ASP A 1 95 ? 5.771 -11.594 -18.664 1.00 91.62 95 ASP A CA 1
ATOM 787 C C . ASP A 1 95 ? 6.120 -11.215 -17.219 1.00 91.62 95 ASP A C 1
ATOM 789 O O . ASP A 1 95 ? 5.544 -10.264 -16.681 1.00 91.62 95 ASP A O 1
ATOM 793 N N . GLU A 1 96 ? 7.092 -11.889 -16.599 1.00 90.31 96 GLU A N 1
ATOM 794 C CA . GLU A 1 96 ? 7.584 -11.524 -15.268 1.00 90.31 96 GLU A CA 1
ATOM 795 C C . GLU A 1 96 ? 8.222 -10.138 -15.271 1.00 90.31 96 GLU A C 1
ATOM 797 O O . GLU A 1 96 ? 7.888 -9.308 -14.424 1.00 90.31 96 GLU A O 1
ATOM 802 N N . ILE A 1 97 ? 9.086 -9.841 -16.245 1.00 92.88 97 ILE A N 1
ATOM 803 C CA . ILE A 1 97 ? 9.728 -8.525 -16.355 1.00 92.88 97 ILE A CA 1
ATOM 804 C C . ILE A 1 97 ? 8.668 -7.418 -16.434 1.00 92.88 97 ILE A C 1
ATOM 806 O O . ILE A 1 97 ? 8.726 -6.445 -15.673 1.00 92.88 97 ILE A O 1
ATOM 810 N N . TYR A 1 98 ? 7.662 -7.573 -17.299 1.00 95.88 98 TYR A N 1
ATOM 811 C CA . TYR A 1 98 ? 6.589 -6.584 -17.405 1.00 95.88 98 TYR A CA 1
ATOM 812 C C . TYR A 1 98 ? 5.714 -6.510 -16.157 1.00 95.88 98 TYR A C 1
ATOM 814 O O . TYR A 1 98 ? 5.293 -5.408 -15.795 1.00 95.88 98 TYR A O 1
ATOM 822 N N . ARG A 1 99 ? 5.453 -7.636 -15.481 1.00 94.44 99 ARG A N 1
ATOM 823 C CA . ARG A 1 99 ? 4.751 -7.652 -14.191 1.00 94.44 99 ARG A CA 1
ATOM 824 C C . ARG A 1 99 ? 5.474 -6.776 -13.176 1.00 94.44 99 ARG A C 1
ATOM 826 O O . ARG A 1 99 ? 4.850 -5.897 -12.587 1.00 94.44 99 ARG A O 1
ATOM 833 N N . PHE A 1 100 ? 6.784 -6.950 -13.013 1.00 93.31 100 PHE A N 1
ATOM 834 C CA . PHE A 1 100 ? 7.575 -6.150 -12.077 1.00 93.31 100 PHE A CA 1
ATOM 835 C C . PHE A 1 100 ? 7.633 -4.674 -12.468 1.00 93.31 100 PHE A C 1
ATOM 837 O O . PHE A 1 100 ? 7.416 -3.813 -11.613 1.00 93.31 100 PHE A O 1
ATOM 844 N N . PHE A 1 101 ? 7.852 -4.363 -13.749 1.00 95.25 101 PHE A N 1
ATOM 845 C CA . PHE A 1 101 ? 7.802 -2.978 -14.219 1.00 95.25 101 PHE A CA 1
ATOM 846 C C . PHE A 1 101 ? 6.470 -2.319 -13.906 1.00 95.25 101 PHE A C 1
ATOM 848 O O . PHE A 1 101 ? 6.457 -1.241 -13.314 1.00 95.25 101 PHE A O 1
ATOM 855 N N . TYR A 1 102 ? 5.363 -2.978 -14.244 1.00 96.00 102 TYR A N 1
ATOM 856 C CA . TYR A 1 102 ? 4.035 -2.454 -13.973 1.00 96.00 102 TYR A CA 1
ATOM 857 C C . TYR A 1 102 ? 3.803 -2.257 -12.472 1.00 96.00 102 TYR A C 1
ATOM 859 O O . TYR A 1 102 ? 3.451 -1.151 -12.059 1.00 96.00 102 TYR A O 1
ATOM 867 N N . LEU A 1 103 ? 4.035 -3.286 -11.651 1.00 95.69 103 LEU A N 1
ATOM 868 C CA . LEU A 1 103 ? 3.760 -3.236 -10.212 1.00 95.69 103 LEU A CA 1
ATOM 869 C C . LEU A 1 103 ? 4.573 -2.147 -9.503 1.00 95.69 103 LEU A C 1
ATOM 871 O O . LEU A 1 103 ? 4.030 -1.436 -8.657 1.00 95.69 103 LEU A O 1
ATOM 875 N N . ILE A 1 104 ? 5.844 -1.972 -9.870 1.00 94.69 104 ILE A N 1
ATOM 876 C CA . ILE A 1 104 ? 6.703 -0.953 -9.262 1.00 94.69 104 ILE A CA 1
ATOM 877 C C . ILE A 1 104 ? 6.300 0.448 -9.734 1.00 94.69 104 ILE A C 1
ATOM 879 O O . ILE A 1 104 ? 6.143 1.350 -8.914 1.00 94.69 104 ILE A O 1
ATOM 883 N N . ILE A 1 105 ? 6.135 0.651 -11.045 1.00 94.56 105 ILE A N 1
ATOM 884 C CA . ILE A 1 105 ? 5.971 1.995 -11.617 1.00 94.56 105 ILE A CA 1
ATOM 885 C C . ILE A 1 105 ? 4.573 2.578 -11.383 1.00 94.56 105 ILE A C 1
ATOM 887 O O . ILE A 1 105 ? 4.421 3.793 -11.258 1.00 94.56 105 ILE A O 1
ATOM 891 N N . SER A 1 106 ? 3.555 1.715 -11.317 1.00 94.31 106 SER A N 1
ATOM 892 C CA . SER A 1 106 ? 2.163 2.119 -11.094 1.00 94.31 106 SER A CA 1
ATOM 893 C C . SER A 1 106 ? 1.773 2.183 -9.617 1.00 94.31 106 SER A C 1
ATOM 895 O O . SER A 1 106 ? 0.7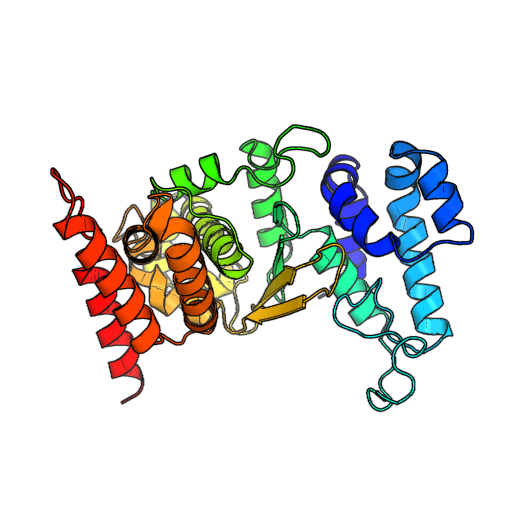05 2.713 -9.297 1.00 94.31 106 SER A O 1
ATOM 897 N N . GLY A 1 107 ? 2.636 1.686 -8.724 1.00 95.31 107 GLY A N 1
ATOM 898 C CA . GLY A 1 107 ? 2.381 1.641 -7.291 1.00 95.31 107 GLY A CA 1
ATOM 899 C C . GLY A 1 107 ? 2.231 3.026 -6.663 1.00 95.31 107 GLY A C 1
ATOM 900 O O . GLY A 1 107 ? 2.787 4.027 -7.123 1.00 95.31 107 GLY A O 1
ATOM 901 N N . ILE A 1 108 ? 1.466 3.081 -5.578 1.00 95.75 108 ILE A N 1
ATOM 902 C CA . ILE A 1 108 ? 1.288 4.290 -4.776 1.00 95.75 108 ILE A CA 1
ATOM 903 C C . ILE A 1 108 ? 2.531 4.432 -3.904 1.00 95.75 108 ILE A C 1
ATOM 905 O O . ILE A 1 108 ? 2.880 3.492 -3.188 1.00 95.75 108 ILE A O 1
ATOM 909 N N . TYR A 1 109 ? 3.212 5.580 -3.973 1.00 94.69 109 TYR A N 1
ATOM 910 C CA . TYR A 1 109 ? 4.478 5.771 -3.262 1.00 94.69 109 TYR A CA 1
ATOM 911 C C . TYR A 1 109 ? 4.464 6.910 -2.238 1.00 94.69 109 TYR A C 1
ATOM 913 O O . TYR A 1 109 ? 3.772 7.925 -2.384 1.00 94.69 109 TYR A O 1
ATOM 921 N N . LYS A 1 110 ? 5.310 6.763 -1.212 1.00 93.06 110 LYS A N 1
ATOM 922 C CA . LYS A 1 110 ? 5.744 7.841 -0.315 1.00 93.06 110 LYS A CA 1
ATOM 923 C C . LYS A 1 110 ? 7.190 7.617 0.098 1.00 93.06 110 LYS A C 1
ATOM 925 O O . LYS A 1 110 ? 7.515 6.629 0.751 1.00 93.06 110 LYS A O 1
ATOM 930 N N . GLY A 1 111 ? 8.072 8.559 -0.242 1.00 90.19 111 GLY A N 1
ATOM 931 C CA . GLY A 1 111 ? 9.497 8.379 0.035 1.00 90.19 111 GLY A CA 1
ATOM 932 C C . GLY A 1 111 ? 10.002 7.084 -0.624 1.00 90.19 111 GLY A C 1
ATOM 933 O O . GLY A 1 111 ? 9.760 6.935 -1.823 1.00 90.19 111 GLY A O 1
ATOM 934 N N . PRO A 1 112 ? 10.700 6.182 0.090 1.00 92.00 112 PRO A N 1
ATOM 935 C CA . PRO A 1 112 ? 11.224 4.916 -0.438 1.00 92.00 112 PRO A CA 1
ATOM 936 C C . PRO A 1 112 ? 10.183 3.795 -0.582 1.00 92.00 112 PRO A C 1
ATOM 938 O O . PRO A 1 112 ? 10.493 2.780 -1.200 1.00 92.00 112 PRO A O 1
ATOM 941 N N . TYR A 1 113 ? 8.984 3.961 -0.021 1.00 95.19 113 TYR A N 1
ATOM 942 C CA . TYR A 1 113 ? 7.961 2.918 0.036 1.00 95.19 113 TYR A CA 1
ATOM 943 C C . TYR A 1 113 ? 7.014 3.014 -1.155 1.00 95.19 113 TYR A C 1
ATOM 945 O O . TYR A 1 113 ? 6.586 4.115 -1.513 1.00 95.19 113 TYR A O 1
ATOM 953 N N . ILE A 1 114 ? 6.683 1.868 -1.743 1.00 96.50 114 ILE A N 1
ATOM 954 C CA . ILE A 1 114 ? 5.760 1.728 -2.870 1.00 96.50 114 ILE A CA 1
ATOM 955 C C . ILE A 1 114 ? 4.837 0.552 -2.563 1.00 96.50 114 ILE A C 1
ATOM 957 O O . ILE A 1 114 ? 5.304 -0.512 -2.164 1.00 96.50 114 ILE A O 1
ATOM 961 N N . VAL A 1 115 ? 3.537 0.743 -2.752 1.00 97.31 115 VAL A N 1
ATOM 962 C CA . VAL A 1 115 ? 2.513 -0.270 -2.489 1.00 97.31 115 VAL A CA 1
ATOM 963 C C . VAL A 1 115 ? 1.664 -0.461 -3.732 1.00 97.31 115 VAL A C 1
ATOM 965 O O . VAL A 1 115 ? 1.233 0.514 -4.353 1.00 97.31 115 VAL A O 1
ATOM 968 N N . ASN A 1 116 ? 1.415 -1.715 -4.090 1.00 96.69 116 ASN A N 1
ATOM 969 C CA . ASN A 1 116 ? 0.525 -2.070 -5.184 1.00 96.69 116 ASN A CA 1
ATOM 970 C C . ASN A 1 116 ? -0.250 -3.357 -4.872 1.00 96.69 116 ASN A C 1
ATOM 972 O O . ASN A 1 116 ? 0.075 -4.080 -3.930 1.00 96.69 116 ASN A O 1
ATOM 976 N N . LEU A 1 117 ? -1.279 -3.631 -5.665 1.00 96.31 117 LEU A N 1
ATOM 977 C CA . LEU A 1 117 ? -2.073 -4.848 -5.597 1.00 96.31 117 LEU A CA 1
ATOM 978 C C . LEU A 1 117 ? -1.839 -5.665 -6.863 1.00 96.31 117 LEU A C 1
ATOM 980 O O . LEU A 1 117 ? -1.879 -5.140 -7.974 1.00 96.31 117 LEU A O 1
ATOM 984 N N . ASP A 1 118 ? -1.607 -6.954 -6.678 1.00 95.38 118 ASP A N 1
ATOM 985 C CA . ASP A 1 118 ? -1.414 -7.917 -7.747 1.00 95.38 118 ASP A CA 1
ATOM 986 C C . ASP A 1 118 ? -2.575 -8.918 -7.806 1.00 95.38 118 ASP A C 1
ATOM 988 O O . ASP A 1 118 ? -3.288 -9.114 -6.817 1.00 95.38 118 ASP A O 1
ATOM 992 N N . ASN A 1 119 ? -2.773 -9.545 -8.970 1.00 93.56 119 ASN A N 1
ATOM 993 C CA . ASN A 1 119 ? -3.885 -10.466 -9.257 1.00 93.56 119 ASN A CA 1
ATOM 994 C C . ASN A 1 119 ? -5.284 -9.876 -9.001 1.00 93.56 119 ASN A C 1
ATOM 996 O O . ASN A 1 119 ? -6.223 -10.585 -8.627 1.00 93.56 119 ASN A O 1
ATOM 1000 N N . ILE A 1 120 ? -5.430 -8.575 -9.227 1.00 93.00 120 ILE A N 1
ATOM 1001 C CA . ILE A 1 120 ? -6.671 -7.817 -9.060 1.00 93.00 120 ILE A CA 1
ATOM 1002 C C . ILE A 1 120 ? -7.193 -7.332 -10.416 1.00 93.00 120 ILE A C 1
ATOM 1004 O O . ILE A 1 120 ? -6.437 -7.189 -11.381 1.00 93.00 120 ILE A O 1
ATOM 1008 N N . ASN A 1 121 ? -8.498 -7.080 -10.509 1.00 91.69 121 ASN A N 1
ATOM 1009 C CA . ASN A 1 121 ? -9.110 -6.555 -11.726 1.00 91.69 121 ASN A CA 1
ATOM 1010 C C . ASN A 1 121 ? -8.508 -5.192 -12.141 1.00 91.69 121 ASN A C 1
ATOM 1012 O O . ASN A 1 121 ? -8.458 -4.241 -11.361 1.00 91.69 121 ASN A O 1
ATOM 1016 N N . GLU A 1 122 ? -8.076 -5.099 -13.404 1.00 89.94 122 GLU A N 1
ATOM 1017 C CA . GLU A 1 122 ? -7.426 -3.916 -13.992 1.00 89.94 122 GLU A CA 1
ATOM 1018 C C . GLU A 1 122 ? -8.314 -2.663 -13.948 1.00 89.94 122 GLU A C 1
ATOM 1020 O O . GLU A 1 122 ? -7.820 -1.560 -13.697 1.00 89.94 122 GLU A O 1
ATOM 1025 N N . LYS A 1 123 ? -9.625 -2.828 -14.165 1.00 90.19 123 LYS A N 1
ATOM 1026 C CA . LYS A 1 123 ? -10.592 -1.729 -14.118 1.00 90.19 123 LYS A CA 1
ATOM 1027 C C . LYS A 1 123 ? -10.680 -1.167 -12.703 1.00 90.19 123 LYS A C 1
ATOM 1029 O O . LYS A 1 123 ? -10.560 0.041 -12.548 1.00 90.19 123 LYS A O 1
ATOM 1034 N N . LEU A 1 124 ? -10.775 -2.030 -11.687 1.00 91.62 124 LEU A N 1
ATOM 1035 C CA . LEU A 1 124 ? -10.847 -1.604 -10.286 1.00 91.62 124 LEU A CA 1
ATOM 1036 C C . LEU A 1 124 ? -9.625 -0.761 -9.883 1.00 91.62 124 LEU A C 1
ATOM 1038 O O . LEU A 1 124 ? -9.773 0.313 -9.307 1.00 91.62 124 LEU A O 1
ATOM 1042 N N . ILE A 1 125 ? -8.412 -1.198 -10.236 1.00 90.69 125 ILE A N 1
ATOM 1043 C CA . ILE A 1 125 ? -7.185 -0.435 -9.938 1.00 90.69 125 ILE A CA 1
ATOM 1044 C C . ILE A 1 125 ? -7.119 0.880 -10.710 1.00 90.69 125 ILE A C 1
ATOM 1046 O O . ILE A 1 125 ? -6.688 1.899 -10.165 1.00 90.69 125 ILE A O 1
ATOM 1050 N N . SER A 1 126 ? -7.557 0.880 -11.967 1.00 88.81 126 SER A N 1
ATOM 1051 C CA . SER A 1 126 ? -7.584 2.092 -12.785 1.00 88.81 126 SER A CA 1
ATOM 1052 C C . SER A 1 126 ? -8.566 3.127 -12.228 1.00 88.81 126 SER A C 1
ATOM 1054 O O . SER A 1 126 ? -8.237 4.312 -12.175 1.00 88.81 126 SER A O 1
ATOM 1056 N N . GLU A 1 127 ? -9.740 2.688 -11.767 1.00 91.25 127 GLU A N 1
ATOM 1057 C CA . GLU A 1 127 ? -10.740 3.538 -11.113 1.00 91.25 127 GLU A CA 1
ATOM 1058 C C . GLU A 1 127 ? -10.222 4.083 -9.783 1.00 91.25 127 GLU A C 1
ATOM 1060 O O . GLU A 1 127 ? -10.261 5.294 -9.575 1.00 91.25 127 GLU A O 1
ATOM 1065 N N . PHE A 1 128 ? -9.622 3.228 -8.949 1.00 92.75 128 PHE A N 1
ATOM 1066 C CA . PHE A 1 128 ? -9.012 3.651 -7.689 1.00 92.75 128 PHE A CA 1
ATOM 1067 C C . PHE A 1 128 ? -7.960 4.735 -7.903 1.00 92.75 128 PHE A C 1
ATOM 1069 O O . PHE A 1 128 ? -7.961 5.773 -7.243 1.00 92.75 128 PHE A O 1
ATOM 1076 N N . ARG A 1 129 ? -7.063 4.523 -8.870 1.00 89.56 129 ARG A N 1
ATOM 1077 C CA . ARG A 1 129 ? -6.017 5.493 -9.194 1.00 89.56 129 ARG A CA 1
ATOM 1078 C C . ARG A 1 129 ? -6.598 6.808 -9.708 1.00 89.56 129 ARG A C 1
ATOM 1080 O O . ARG A 1 129 ? -6.100 7.868 -9.335 1.00 89.56 129 ARG A O 1
ATOM 1087 N N . ARG A 1 130 ? -7.621 6.750 -10.560 1.00 88.75 130 ARG A N 1
ATOM 1088 C CA . ARG A 1 130 ? -8.300 7.943 -11.075 1.00 88.75 130 ARG A CA 1
ATOM 1089 C C . ARG A 1 130 ? -8.930 8.749 -9.940 1.00 88.75 130 ARG A C 1
ATOM 1091 O O . ARG A 1 130 ? -8.770 9.963 -9.920 1.00 88.75 130 ARG A O 1
ATOM 1098 N N . ASP A 1 131 ? -9.551 8.091 -8.970 1.00 90.56 131 ASP A N 1
ATOM 1099 C CA . ASP A 1 131 ? -10.144 8.778 -7.820 1.00 90.56 131 ASP A CA 1
ATOM 1100 C C . ASP A 1 131 ? -9.077 9.404 -6.916 1.00 90.56 131 ASP A C 1
ATOM 1102 O O . ASP A 1 131 ? -9.236 10.542 -6.483 1.00 90.56 131 ASP A O 1
ATOM 1106 N N . LEU A 1 132 ? -7.927 8.745 -6.723 1.00 91.31 132 LEU A N 1
ATOM 1107 C CA . LEU A 1 132 ? -6.782 9.354 -6.033 1.00 91.31 132 LEU A CA 1
ATOM 1108 C C . LEU A 1 132 ? -6.286 10.639 -6.723 1.00 91.31 132 LEU A C 1
ATOM 1110 O O . LEU A 1 132 ? -5.843 11.568 -6.043 1.00 91.31 132 LEU A O 1
ATOM 1114 N N . ILE A 1 133 ? -6.331 10.696 -8.057 1.00 87.38 133 ILE A N 1
ATOM 1115 C CA . ILE A 1 133 ? -5.982 11.900 -8.826 1.00 87.38 133 ILE A CA 1
ATOM 1116 C C . ILE A 1 133 ? -7.063 12.969 -8.638 1.00 87.38 133 ILE A C 1
ATOM 1118 O O . ILE A 1 133 ? -6.747 14.086 -8.238 1.00 87.38 133 ILE A O 1
ATOM 1122 N N . ASN A 1 134 ? -8.332 12.613 -8.854 1.00 87.25 134 ASN A N 1
ATOM 1123 C CA . ASN A 1 134 ? -9.471 13.532 -8.775 1.00 87.25 134 ASN A CA 1
ATOM 1124 C C . ASN A 1 134 ? -9.635 14.151 -7.379 1.00 87.25 134 ASN A C 1
ATOM 1126 O O . ASN A 1 134 ? -9.930 15.338 -7.246 1.00 87.25 134 ASN A O 1
ATOM 1130 N N . GLU A 1 135 ? -9.397 13.373 -6.321 1.00 87.62 135 GLU A N 1
ATOM 1131 C CA . GLU A 1 135 ? -9.425 13.857 -4.940 1.00 87.62 135 GLU A CA 1
ATOM 1132 C C . GLU A 1 135 ? -8.158 14.642 -4.552 1.00 87.62 135 GLU A C 1
ATOM 1134 O O . GLU A 1 135 ? -8.017 15.051 -3.394 1.00 87.62 135 GLU A O 1
ATOM 1139 N N . ASN A 1 136 ? -7.229 14.885 -5.486 1.00 87.19 136 ASN A N 1
ATOM 1140 C CA . ASN A 1 136 ? -5.936 15.529 -5.243 1.00 87.19 136 ASN A CA 1
ATOM 1141 C C . ASN A 1 136 ? -5.140 14.844 -4.116 1.00 87.19 136 ASN A C 1
ATOM 1143 O O . ASN A 1 136 ? -4.513 15.503 -3.286 1.00 87.19 136 ASN A O 1
ATOM 1147 N N . LEU A 1 137 ? -5.210 13.511 -4.038 1.00 89.88 137 LEU A N 1
ATOM 1148 C CA . LEU A 1 137 ? -4.435 12.713 -3.084 1.00 89.88 137 LEU A CA 1
ATOM 1149 C C . LEU A 1 137 ? -3.044 12.383 -3.634 1.00 89.88 137 LEU A C 1
ATOM 1151 O O . LEU A 1 137 ? -2.104 12.221 -2.852 1.00 89.88 137 LEU A O 1
ATOM 1155 N N . LEU A 1 138 ? -2.891 12.304 -4.962 1.00 86.25 138 LEU A N 1
ATOM 1156 C CA . LEU A 1 138 ? -1.585 12.188 -5.610 1.00 86.25 138 LEU A CA 1
ATOM 1157 C C . LEU A 1 138 ? -0.952 13.570 -5.789 1.00 86.25 138 LEU A C 1
ATOM 1159 O O . LEU A 1 138 ? -1.360 14.365 -6.628 1.00 86.25 138 LEU A O 1
ATOM 1163 N N . VAL A 1 139 ? 0.102 13.826 -5.023 1.00 78.88 139 VAL A N 1
ATOM 1164 C CA . VAL A 1 139 ? 0.960 14.999 -5.159 1.00 78.88 139 VAL A CA 1
ATOM 1165 C C . VAL A 1 139 ? 2.013 14.700 -6.222 1.00 78.88 139 VAL A C 1
ATOM 1167 O O . VAL A 1 139 ? 2.859 13.814 -6.048 1.00 78.88 139 VAL A O 1
ATOM 1170 N N . LEU A 1 140 ? 1.962 15.452 -7.322 1.00 75.44 140 LEU A N 1
ATOM 1171 C CA . LEU A 1 140 ? 2.913 15.350 -8.426 1.00 75.44 140 LEU A CA 1
ATOM 1172 C C . LEU A 1 140 ? 4.370 15.499 -7.939 1.00 75.44 140 LEU A C 1
ATOM 1174 O O . LEU A 1 140 ? 4.639 16.105 -6.891 1.00 75.44 140 LEU A O 1
ATOM 1178 N N . PRO A 1 141 ? 5.339 14.920 -8.670 1.00 69.31 141 PRO A N 1
ATOM 1179 C CA . PRO A 1 141 ? 6.746 15.021 -8.305 1.00 69.31 141 PRO A CA 1
ATOM 1180 C C . PRO A 1 141 ? 7.195 16.483 -8.187 1.00 69.31 141 PRO A C 1
ATOM 1182 O O . PRO A 1 141 ? 6.617 17.390 -8.780 1.00 69.31 141 PRO A O 1
ATOM 1185 N N . PHE A 1 142 ? 8.270 16.696 -7.424 1.00 67.56 142 PHE A N 1
ATOM 1186 C CA . PHE A 1 142 ? 8.934 18.000 -7.240 1.00 67.56 142 PHE A CA 1
ATOM 1187 C C . PHE A 1 142 ? 8.160 19.034 -6.420 1.00 67.56 142 PHE A C 1
ATOM 1189 O O . PHE A 1 142 ? 8.699 20.094 -6.114 1.00 67.56 142 PHE A O 1
ATOM 1196 N N . GLN A 1 143 ? 6.964 18.690 -5.950 1.00 66.94 143 GLN A N 1
ATOM 1197 C CA . GLN A 1 143 ? 6.301 19.408 -4.870 1.00 66.94 143 GLN A CA 1
ATOM 1198 C C . GLN A 1 143 ? 6.747 18.851 -3.508 1.00 66.94 143 GLN A C 1
ATOM 1200 O O . GLN A 1 143 ? 7.039 17.655 -3.353 1.00 66.94 143 GLN A O 1
ATOM 1205 N N . LYS A 1 144 ? 6.813 19.717 -2.487 1.00 60.94 144 LYS A N 1
ATOM 1206 C CA . LYS A 1 144 ? 7.114 19.299 -1.111 1.00 60.94 144 LYS A CA 1
ATOM 1207 C C . LYS A 1 144 ? 6.072 18.268 -0.677 1.00 60.94 144 LYS A C 1
ATOM 1209 O O . LYS A 1 144 ? 4.887 18.560 -0.627 1.00 60.94 144 LYS A O 1
ATOM 1214 N N . GLY A 1 145 ? 6.528 17.061 -0.345 1.00 66.69 145 GLY A N 1
ATOM 1215 C CA . GLY A 1 145 ? 5.632 15.965 0.021 1.00 66.69 145 GLY A CA 1
ATOM 1216 C C . GLY A 1 145 ? 5.115 15.120 -1.147 1.00 66.69 145 GLY A C 1
ATOM 1217 O O . GLY A 1 145 ? 4.160 14.384 -0.915 1.00 66.69 145 GLY A O 1
ATOM 1218 N N . SER A 1 146 ? 5.755 15.166 -2.326 1.00 80.44 146 SER A N 1
ATOM 1219 C CA . SER A 1 146 ? 5.440 14.318 -3.493 1.00 80.44 146 SER A CA 1
ATOM 1220 C C . SER A 1 146 ? 5.134 12.845 -3.168 1.00 80.44 146 SER A C 1
ATOM 1222 O O . SER A 1 146 ? 5.628 12.280 -2.180 1.00 80.44 146 SER A O 1
ATOM 1224 N N . GLY A 1 147 ? 4.329 12.226 -4.031 1.00 88.69 147 GLY A N 1
ATOM 1225 C CA . GLY A 1 147 ? 3.711 10.924 -3.801 1.00 88.69 147 GLY A CA 1
ATOM 1226 C C . GLY A 1 147 ? 2.310 11.100 -3.229 1.00 88.69 147 GLY A C 1
ATOM 1227 O O . GLY A 1 147 ? 1.603 12.030 -3.585 1.00 88.69 147 GLY A O 1
ATOM 1228 N N . ILE A 1 148 ? 1.886 10.217 -2.338 1.00 92.50 148 ILE A N 1
ATOM 1229 C CA . ILE A 1 148 ? 0.548 10.287 -1.736 1.00 92.50 148 ILE A CA 1
ATOM 1230 C C . ILE A 1 148 ? 0.489 11.268 -0.541 1.00 92.50 148 ILE A C 1
ATOM 1232 O O . ILE A 1 148 ? 1.423 11.341 0.278 1.00 92.50 148 ILE A O 1
ATOM 1236 N N . ASP A 1 149 ? -0.609 12.017 -0.400 1.00 92.56 149 ASP A N 1
ATOM 1237 C CA . ASP A 1 149 ? -0.896 12.824 0.795 1.00 92.56 149 ASP A CA 1
ATOM 1238 C C . ASP A 1 149 ? -1.402 11.944 1.947 1.00 92.56 149 ASP A C 1
ATOM 1240 O O . ASP A 1 149 ? -2.592 11.677 2.117 1.00 92.56 149 ASP A O 1
ATOM 1244 N N . ILE A 1 150 ? -0.460 11.510 2.784 1.00 92.31 150 ILE A N 1
ATOM 1245 C CA . ILE A 1 150 ? -0.747 10.645 3.930 1.00 92.31 150 ILE A CA 1
ATOM 1246 C C . ILE A 1 150 ? -1.614 11.324 4.985 1.00 92.31 150 ILE A C 1
ATOM 1248 O O . ILE A 1 150 ? -2.413 10.649 5.626 1.00 92.31 150 ILE A O 1
ATOM 1252 N N . LYS A 1 151 ? -1.482 12.639 5.189 1.00 91.69 151 LYS A N 1
ATOM 1253 C CA . LYS A 1 151 ? -2.278 13.320 6.220 1.00 91.69 151 LYS A CA 1
ATOM 1254 C C . LYS A 1 151 ? -3.747 13.319 5.824 1.00 91.69 151 LYS A C 1
ATOM 1256 O O . LYS A 1 151 ? -4.600 12.996 6.649 1.00 91.69 151 LYS A O 1
ATOM 1261 N N . LYS A 1 152 ? -4.021 13.631 4.555 1.00 92.81 152 LYS A N 1
ATOM 1262 C CA . LYS A 1 152 ? -5.377 13.601 4.010 1.00 92.81 152 LYS A CA 1
ATOM 1263 C C . LYS A 1 152 ? -5.941 12.179 4.008 1.00 92.81 152 LYS A C 1
ATOM 1265 O O . LYS A 1 152 ? -7.055 11.989 4.485 1.00 92.81 152 LYS A O 1
ATOM 1270 N N . LEU A 1 153 ? -5.153 11.181 3.595 1.00 93.94 153 LEU A N 1
ATOM 1271 C CA . LEU A 1 153 ? -5.556 9.772 3.663 1.00 93.94 153 LEU A CA 1
ATOM 1272 C C . LEU A 1 153 ? -5.939 9.319 5.075 1.00 93.94 153 LEU A C 1
ATOM 1274 O O . LEU A 1 153 ? -7.007 8.744 5.253 1.00 93.94 153 LEU A O 1
ATOM 1278 N N . LEU A 1 154 ? -5.088 9.587 6.071 1.00 94.12 154 LEU A N 1
ATOM 1279 C CA . LEU A 1 154 ? -5.342 9.209 7.465 1.00 94.12 154 LEU A CA 1
ATOM 1280 C C . LEU A 1 154 ? -6.634 9.844 7.991 1.00 94.12 154 LEU A C 1
ATOM 1282 O O . LEU A 1 154 ? -7.444 9.155 8.604 1.00 94.12 154 LEU A O 1
ATOM 1286 N N . SER A 1 155 ? -6.869 11.121 7.674 1.00 92.81 155 SER A N 1
ATOM 1287 C CA . SER A 1 155 ? -8.117 11.814 8.014 1.00 92.81 155 SER A CA 1
ATOM 1288 C C . SER A 1 155 ? -9.345 11.124 7.402 1.00 92.81 155 SER A C 1
ATOM 1290 O O . SER A 1 155 ? -10.325 10.871 8.100 1.00 92.81 155 SER A O 1
ATOM 1292 N N . LEU A 1 156 ? -9.270 10.737 6.122 1.00 92.38 156 LEU A N 1
ATOM 1293 C CA . LEU A 1 156 ? -10.360 10.057 5.406 1.00 92.38 156 LEU A CA 1
ATOM 1294 C C . LEU A 1 156 ? -10.684 8.657 5.952 1.00 92.38 156 LEU A C 1
ATOM 1296 O O . LEU A 1 156 ? -11.787 8.165 5.716 1.00 92.38 156 LEU A O 1
ATOM 1300 N N . ILE A 1 157 ? -9.753 8.020 6.669 1.00 93.62 157 ILE A N 1
ATOM 1301 C CA . ILE A 1 157 ? -9.972 6.732 7.350 1.00 93.62 157 ILE A CA 1
ATOM 1302 C C . ILE A 1 157 ? -10.173 6.879 8.868 1.00 93.62 157 ILE A C 1
ATOM 1304 O O . ILE A 1 157 ? -10.128 5.884 9.586 1.00 93.62 157 ILE A O 1
ATOM 1308 N N . GLY A 1 158 ? -10.395 8.102 9.368 1.00 91.00 158 GLY A N 1
ATOM 1309 C CA . GLY A 1 158 ? -10.704 8.368 10.780 1.00 91.00 158 GLY A CA 1
ATOM 1310 C C . GLY A 1 158 ? -9.493 8.384 11.721 1.00 91.00 158 GLY A C 1
ATOM 1311 O O . GLY A 1 158 ? -9.646 8.467 12.940 1.00 91.00 158 GLY A O 1
ATOM 1312 N N . VAL A 1 159 ? -8.270 8.344 11.191 1.00 92.25 159 VAL A N 1
ATOM 1313 C CA . VAL A 1 159 ? -7.043 8.307 11.992 1.00 92.25 159 VAL A CA 1
ATOM 1314 C C . VAL A 1 159 ? -6.535 9.722 12.256 1.00 92.25 159 VAL A C 1
ATOM 1316 O O . VAL A 1 159 ? -6.089 10.437 11.361 1.00 92.25 159 VAL A O 1
ATOM 1319 N N . LYS A 1 160 ? -6.551 10.117 13.532 1.00 86.19 160 LYS A N 1
ATOM 1320 C CA . LYS A 1 160 ? -6.135 11.460 13.979 1.00 86.19 160 LYS A CA 1
ATOM 1321 C C . LYS A 1 160 ? -4.628 11.604 14.203 1.00 86.19 160 LYS A C 1
ATOM 1323 O O . LYS A 1 160 ? -4.123 12.720 14.317 1.00 86.19 160 LYS A O 1
ATOM 1328 N N . VAL A 1 161 ? -3.902 10.491 14.302 1.00 86.88 161 VAL A N 1
ATOM 1329 C CA . VAL A 1 161 ? -2.469 10.486 14.613 1.00 86.88 161 VAL A CA 1
ATOM 1330 C C . VAL A 1 161 ? -1.673 10.089 13.380 1.00 86.88 161 VAL A C 1
ATOM 1332 O O . VAL A 1 161 ? -1.947 9.070 12.762 1.00 86.88 161 VAL A O 1
ATOM 1335 N N . VAL A 1 162 ? -0.659 10.883 13.035 1.00 88.50 162 VAL A N 1
ATOM 1336 C CA . VAL A 1 162 ? 0.254 10.564 11.932 1.00 88.50 162 VAL A CA 1
ATOM 1337 C C . VAL A 1 162 ? 1.452 9.794 12.494 1.00 88.50 162 VAL A C 1
ATOM 1339 O O . VAL A 1 162 ? 2.270 10.403 13.194 1.00 88.50 162 VAL A O 1
ATOM 1342 N N . PRO A 1 163 ? 1.568 8.479 12.236 1.00 91.00 163 PRO A N 1
ATOM 1343 C CA . PRO A 1 163 ? 2.724 7.705 12.660 1.00 91.00 163 PRO A CA 1
ATOM 1344 C C . PRO A 1 163 ? 3.960 8.050 11.824 1.00 91.00 163 PRO A C 1
ATOM 1346 O O . PRO A 1 163 ? 3.857 8.588 10.717 1.00 91.00 163 PRO A O 1
ATOM 1349 N N . GLN A 1 164 ? 5.144 7.712 12.334 1.00 92.69 164 GLN A N 1
ATOM 1350 C CA . GLN A 1 164 ? 6.331 7.662 11.488 1.00 92.69 164 GLN A CA 1
ATOM 1351 C C . GLN A 1 164 ? 6.141 6.543 10.463 1.00 92.69 164 GLN A C 1
ATOM 1353 O O . GLN A 1 164 ? 5.862 5.401 10.817 1.00 92.69 164 GLN A O 1
ATOM 1358 N N . LEU A 1 165 ? 6.253 6.887 9.183 1.00 93.06 165 LEU A N 1
ATOM 1359 C CA . LEU A 1 165 ? 5.997 5.937 8.111 1.00 93.06 165 LEU A CA 1
ATOM 1360 C C . LEU A 1 165 ? 7.192 5.010 7.902 1.00 93.06 165 LEU A C 1
ATOM 1362 O O . LEU A 1 165 ? 8.298 5.447 7.574 1.00 93.06 165 LEU A O 1
ATOM 1366 N N . THR A 1 166 ? 6.902 3.729 8.028 1.00 94.31 166 THR A N 1
ATOM 1367 C CA . THR A 1 166 ? 7.723 2.587 7.631 1.00 94.31 166 THR A CA 1
ATOM 1368 C C . THR A 1 166 ? 6.934 1.747 6.629 1.00 94.31 166 THR A C 1
ATOM 1370 O O . THR A 1 166 ? 5.755 2.012 6.387 1.00 94.31 166 THR A O 1
ATOM 1373 N N . GLU A 1 167 ? 7.557 0.738 6.038 1.00 94.50 167 GLU A N 1
ATOM 1374 C CA . GLU A 1 167 ? 6.996 -0.069 4.960 1.00 94.50 167 GLU A CA 1
ATOM 1375 C C . GLU A 1 167 ? 5.635 -0.694 5.307 1.00 94.50 167 GLU A C 1
ATOM 1377 O O . GLU A 1 167 ? 4.691 -0.528 4.532 1.00 94.50 167 GLU A O 1
ATOM 1382 N N . PHE A 1 168 ? 5.463 -1.316 6.481 1.00 97.62 168 PHE A N 1
ATOM 1383 C CA . PHE A 1 168 ? 4.193 -1.966 6.840 1.00 97.62 168 PHE A CA 1
ATOM 1384 C C . PHE A 1 168 ? 3.164 -0.993 7.411 1.00 97.62 168 PHE A C 1
ATOM 1386 O O . PHE A 1 168 ? 1.976 -1.155 7.145 1.00 97.62 168 PHE A O 1
ATOM 1393 N N . ILE A 1 169 ? 3.598 0.060 8.115 1.00 97.81 169 ILE A N 1
ATOM 1394 C CA . ILE A 1 169 ? 2.707 1.158 8.528 1.00 97.81 169 ILE A CA 1
ATOM 1395 C C . ILE A 1 169 ? 2.100 1.822 7.292 1.00 97.81 169 ILE A C 1
ATOM 1397 O O . ILE A 1 169 ? 0.884 1.968 7.196 1.00 97.81 169 ILE A O 1
ATOM 1401 N N . TYR A 1 170 ? 2.940 2.185 6.324 1.00 97.50 170 TYR A N 1
ATOM 1402 C CA . TYR A 1 170 ? 2.512 2.784 5.066 1.00 97.50 170 TYR A CA 1
ATOM 1403 C C . TYR A 1 170 ? 1.563 1.860 4.298 1.00 97.50 170 TYR A C 1
ATOM 1405 O O . TYR A 1 170 ? 0.478 2.283 3.903 1.00 97.50 170 TYR A O 1
ATOM 1413 N N . SER A 1 171 ? 1.932 0.588 4.153 1.00 97.94 171 SER A N 1
ATOM 1414 C CA . SER A 1 171 ? 1.112 -0.407 3.454 1.00 97.94 171 SER A CA 1
ATOM 1415 C C . SER A 1 171 ? -0.248 -0.602 4.106 1.00 97.94 171 SER A C 1
ATOM 1417 O O . SER A 1 171 ? -1.261 -0.623 3.411 1.00 97.94 171 SER A O 1
ATOM 1419 N N . PHE A 1 172 ? -0.293 -0.658 5.438 1.00 98.19 172 PHE A N 1
ATOM 1420 C CA . PHE A 1 172 ? -1.546 -0.754 6.172 1.00 98.19 172 PHE A CA 1
ATOM 1421 C C . PHE A 1 172 ? -2.439 0.473 5.945 1.00 98.19 172 PHE A C 1
ATOM 1423 O O . PHE A 1 172 ? -3.635 0.301 5.728 1.00 98.19 172 PHE A O 1
ATOM 1430 N N . VAL A 1 173 ? -1.885 1.694 5.906 1.00 97.75 173 VAL A N 1
ATOM 1431 C CA . VAL A 1 173 ? -2.654 2.913 5.575 1.00 97.75 173 VAL A CA 1
ATOM 1432 C C . VAL A 1 173 ? -3.249 2.833 4.168 1.00 97.75 173 VAL A C 1
ATOM 1434 O O . VAL A 1 173 ? -4.441 3.086 4.004 1.00 97.75 173 VAL A O 1
ATOM 1437 N N . ILE A 1 174 ? -2.447 2.464 3.163 1.00 97.75 174 ILE A N 1
ATOM 1438 C CA . ILE A 1 174 ? -2.913 2.369 1.770 1.00 97.75 174 ILE A CA 1
ATOM 1439 C C . ILE A 1 174 ? -4.015 1.317 1.629 1.00 97.75 174 ILE A C 1
ATOM 1441 O O . ILE A 1 174 ? -5.046 1.595 1.021 1.00 97.75 174 ILE A O 1
ATOM 1445 N N . VAL A 1 175 ? -3.838 0.142 2.236 1.00 97.62 175 VAL A N 1
ATOM 1446 C CA . VAL A 1 175 ? -4.848 -0.926 2.228 1.00 97.62 175 VAL A CA 1
ATOM 1447 C C . VAL A 1 175 ? -6.122 -0.492 2.948 1.00 97.62 175 VAL A C 1
ATOM 1449 O O . VAL A 1 175 ? -7.212 -0.663 2.412 1.00 97.62 175 VAL A O 1
ATOM 1452 N N . SER A 1 176 ? -6.001 0.118 4.127 1.00 97.50 176 SER A N 1
ATOM 1453 C CA . SER A 1 176 ? -7.152 0.620 4.891 1.00 97.50 176 SER A CA 1
ATOM 1454 C C . SER A 1 176 ? -7.952 1.643 4.086 1.00 97.50 176 SER A C 1
ATOM 1456 O O . SER A 1 176 ? -9.184 1.614 4.072 1.00 97.50 176 SER A O 1
ATOM 1458 N N . PHE A 1 177 ? -7.256 2.535 3.377 1.00 96.88 177 PHE A N 1
ATOM 1459 C CA . PHE A 1 177 ? -7.901 3.503 2.501 1.00 96.88 177 PHE A CA 1
ATOM 1460 C C . PHE A 1 177 ? -8.549 2.851 1.282 1.00 96.88 177 PHE A C 1
ATOM 1462 O O . PHE A 1 177 ? -9.682 3.192 0.963 1.00 96.88 177 PHE A O 1
ATOM 1469 N N . PHE A 1 178 ? -7.884 1.894 0.634 1.00 96.31 178 PHE A N 1
ATOM 1470 C CA . PHE A 1 178 ? -8.456 1.151 -0.489 1.00 96.31 178 PHE A CA 1
ATOM 1471 C C . PHE A 1 178 ? -9.778 0.469 -0.104 1.00 96.31 178 PHE A C 1
ATOM 1473 O O . PHE A 1 178 ? -10.758 0.569 -0.834 1.00 96.31 178 PHE A O 1
ATOM 1480 N N . ILE A 1 179 ? -9.852 -0.136 1.086 1.00 94.69 179 ILE A N 1
ATOM 1481 C CA . ILE A 1 179 ? -11.088 -0.740 1.610 1.00 94.69 179 ILE A CA 1
ATOM 1482 C C . ILE A 1 179 ? -12.164 0.323 1.873 1.00 94.69 179 ILE A C 1
ATOM 1484 O O . ILE A 1 179 ? -13.331 0.125 1.535 1.00 94.69 179 ILE A O 1
ATOM 1488 N N . SER A 1 180 ? -11.781 1.468 2.448 1.00 93.12 180 SER A N 1
ATOM 1489 C CA . SER A 1 180 ? -12.689 2.607 2.639 1.00 93.12 180 SER A CA 1
ATOM 1490 C C . SER A 1 180 ? -13.236 3.135 1.309 1.00 93.12 180 SER A C 1
ATOM 1492 O O . SER A 1 180 ? -14.420 3.444 1.204 1.00 93.12 180 SER A O 1
ATOM 1494 N N . TRP A 1 181 ? -12.401 3.179 0.272 1.00 93.19 181 TRP A N 1
ATOM 1495 C CA . TRP A 1 181 ? -12.795 3.566 -1.078 1.00 93.19 181 TRP A CA 1
ATOM 1496 C C . TRP A 1 181 ? -13.742 2.548 -1.730 1.00 93.19 181 TRP A C 1
ATOM 1498 O O . TRP A 1 181 ? -14.763 2.960 -2.274 1.00 93.19 181 TRP A O 1
ATOM 1508 N N . ILE A 1 182 ? -13.496 1.237 -1.595 1.00 91.38 182 ILE A N 1
ATOM 1509 C CA . ILE A 1 182 ? -14.419 0.191 -2.084 1.00 91.38 182 ILE A CA 1
ATOM 1510 C C . ILE A 1 182 ? -15.822 0.395 -1.514 1.00 91.38 182 ILE A C 1
ATOM 1512 O O . ILE A 1 182 ? -16.804 0.357 -2.247 1.00 91.38 182 ILE A O 1
ATOM 1516 N N . LYS A 1 183 ? -15.917 0.673 -0.211 1.00 87.31 183 LYS A N 1
ATOM 1517 C CA . LYS A 1 183 ? -17.200 0.941 0.447 1.00 87.31 183 LYS A CA 1
ATOM 1518 C C . LYS A 1 183 ? -17.917 2.181 -0.112 1.00 87.31 183 LYS A C 1
ATOM 1520 O O . LYS A 1 183 ? -19.136 2.266 -0.008 1.00 87.31 183 LYS A O 1
ATOM 1525 N N . LYS A 1 184 ? -17.179 3.153 -0.664 1.00 83.56 184 LYS A N 1
ATOM 1526 C CA . LYS A 1 184 ? -17.726 4.391 -1.251 1.00 83.56 184 LYS A CA 1
ATOM 1527 C C . LYS A 1 184 ? -18.122 4.255 -2.724 1.00 83.56 184 LYS A C 1
ATOM 1529 O O . LYS A 1 184 ? -18.985 5.011 -3.159 1.00 83.56 184 LYS A O 1
ATOM 1534 N N . LEU A 1 185 ? -17.476 3.362 -3.481 1.00 74.69 185 LEU A N 1
ATOM 1535 C CA . LEU A 1 185 ? -17.660 3.203 -4.933 1.00 74.69 185 LEU A CA 1
ATOM 1536 C C . LEU A 1 185 ? -19.109 2.928 -5.334 1.00 74.69 185 LEU A C 1
ATOM 1538 O O . LEU A 1 185 ? -19.592 3.391 -6.363 1.00 74.69 185 LEU A O 1
ATOM 1542 N N . GLU A 1 186 ? -19.791 2.145 -4.521 1.00 63.47 186 GLU A N 1
ATOM 1543 C CA . GLU A 1 186 ? -21.173 1.771 -4.736 1.00 63.47 186 GLU A CA 1
ATOM 1544 C C . GLU A 1 186 ? -22.002 2.650 -3.802 1.00 63.47 186 GLU A C 1
ATOM 1546 O O . GLU A 1 186 ? -21.698 2.746 -2.609 1.00 63.47 186 GLU A O 1
ATOM 1551 N N . ARG A 1 187 ? -23.013 3.357 -4.338 1.00 63.94 187 ARG A N 1
ATOM 1552 C CA . ARG A 1 187 ? -23.928 4.171 -3.516 1.00 63.94 187 ARG A CA 1
ATOM 1553 C C . ARG A 1 187 ? -24.311 3.325 -2.304 1.00 63.94 187 ARG A C 1
ATOM 1555 O O . ARG A 1 187 ? -24.739 2.194 -2.507 1.00 63.94 187 ARG A O 1
ATOM 1562 N N . LYS A 1 188 ? -24.117 3.839 -1.080 1.00 64.06 188 LYS A N 1
ATOM 1563 C CA . LYS A 1 188 ? -24.167 3.048 0.172 1.00 64.06 188 LYS A CA 1
ATOM 1564 C C . LYS A 1 188 ? -25.358 2.074 0.195 1.00 64.06 188 LYS A C 1
ATOM 1566 O O . LYS A 1 188 ? -25.192 0.928 0.576 1.00 64.06 188 LYS A O 1
ATOM 1571 N N . GLU A 1 189 ? -26.522 2.491 -0.299 1.00 64.06 189 GLU A N 1
ATOM 1572 C CA . GLU A 1 189 ? -27.727 1.655 -0.408 1.00 64.06 189 GLU A CA 1
ATOM 1573 C C . GLU A 1 189 ? -27.637 0.499 -1.423 1.00 64.06 189 GLU A C 1
ATOM 1575 O O . GLU A 1 189 ? -28.112 -0.597 -1.144 1.00 64.06 189 GLU A O 1
ATOM 1580 N N . GLU A 1 190 ? -27.034 0.708 -2.594 1.00 75.12 190 GLU A N 1
ATOM 1581 C CA . GLU A 1 190 ? -26.897 -0.312 -3.641 1.00 75.12 190 GLU A CA 1
ATOM 1582 C C . GLU A 1 190 ? -25.813 -1.343 -3.292 1.00 75.12 190 GLU A C 1
ATOM 1584 O O . GLU A 1 190 ? -26.015 -2.539 -3.502 1.00 75.12 190 GLU A O 1
ATOM 1589 N N . TRP A 1 191 ? -24.705 -0.903 -2.678 1.00 79.81 191 TRP A N 1
ATOM 1590 C CA . TRP A 1 191 ? -23.695 -1.804 -2.111 1.00 79.81 191 TRP A CA 1
ATOM 1591 C C . TRP A 1 191 ? -24.312 -2.734 -1.072 1.00 79.81 191 TRP A C 1
ATOM 1593 O O . TRP A 1 191 ? -24.141 -3.949 -1.142 1.00 79.81 191 TRP A O 1
ATOM 1603 N N . MET A 1 192 ? -25.046 -2.152 -0.120 1.00 78.88 192 MET A N 1
ATOM 1604 C CA . MET A 1 192 ? -25.624 -2.887 0.999 1.00 78.88 192 MET A CA 1
ATOM 1605 C C . MET A 1 192 ? -26.642 -3.922 0.530 1.00 78.88 192 MET A C 1
ATOM 1607 O O . MET A 1 192 ? -26.526 -5.078 0.923 1.00 78.88 192 MET A O 1
ATOM 1611 N N . LYS A 1 193 ? -27.542 -3.557 -0.393 1.00 82.38 193 LYS A N 1
ATOM 1612 C CA . LYS A 1 193 ? -28.475 -4.513 -1.013 1.00 82.38 193 LYS A CA 1
ATOM 1613 C C . LYS A 1 193 ? -27.743 -5.679 -1.673 1.00 82.38 193 LYS A C 1
ATOM 1615 O O . LYS A 1 193 ? -28.045 -6.834 -1.404 1.00 82.38 193 LYS A O 1
ATOM 1620 N N . LYS A 1 194 ? -26.716 -5.392 -2.479 1.00 81.81 194 LYS A N 1
ATOM 1621 C CA . LYS A 1 194 ? -25.939 -6.440 -3.158 1.00 81.81 194 LYS A CA 1
ATOM 1622 C C . LYS A 1 194 ? -25.163 -7.330 -2.176 1.00 81.81 194 LYS A C 1
ATOM 1624 O O . LYS A 1 194 ? -25.011 -8.522 -2.430 1.00 81.81 194 LYS A O 1
ATOM 1629 N N . VAL A 1 195 ? -24.660 -6.775 -1.070 1.00 85.06 195 VAL A N 1
ATOM 1630 C CA . VAL A 1 195 ? -23.994 -7.546 -0.006 1.00 85.06 195 VAL A CA 1
ATOM 1631 C C . VAL A 1 195 ? -24.989 -8.433 0.743 1.00 85.06 195 VAL A C 1
ATOM 1633 O O . VAL A 1 195 ? -24.638 -9.568 1.054 1.00 85.06 195 VAL A O 1
ATOM 1636 N N . GLU A 1 196 ? -26.208 -7.961 1.001 1.00 84.25 196 GLU A N 1
ATOM 1637 C CA . GLU A 1 196 ? -27.282 -8.767 1.599 1.00 84.25 196 GLU A CA 1
ATOM 1638 C C . GLU A 1 196 ? -27.727 -9.908 0.670 1.00 84.25 196 GLU A C 1
ATOM 1640 O O . GLU A 1 196 ? -27.908 -11.032 1.129 1.00 84.25 196 GLU A O 1
ATOM 1645 N N . GLU A 1 197 ? -27.838 -9.646 -0.635 1.00 86.50 197 GLU A N 1
ATOM 1646 C CA . GLU A 1 197 ? -28.266 -10.630 -1.639 1.00 86.50 197 GLU A CA 1
ATOM 1647 C C . GLU A 1 197 ? -27.206 -11.704 -1.936 1.00 86.50 197 GLU A C 1
ATOM 1649 O O . GLU A 1 197 ? -27.529 -12.885 -2.047 1.00 86.50 197 GLU A O 1
ATOM 1654 N N . LEU A 1 198 ? -25.940 -11.303 -2.110 1.00 87.25 198 LEU A N 1
ATOM 1655 C CA . LEU A 1 198 ? -24.870 -12.181 -2.610 1.00 87.25 198 LEU A CA 1
ATOM 1656 C C . LEU A 1 198 ? -23.875 -12.611 -1.526 1.00 87.25 198 LEU A C 1
ATOM 1658 O O . LEU A 1 198 ? -23.103 -13.547 -1.727 1.00 87.25 198 LEU A O 1
ATOM 1662 N N . GLY A 1 199 ? -23.851 -11.916 -0.391 1.00 90.81 199 GLY A N 1
ATOM 1663 C CA . GLY A 1 199 ? -22.808 -12.038 0.618 1.00 90.81 199 GLY A CA 1
ATOM 1664 C C . GLY A 1 199 ? -21.536 -11.254 0.268 1.00 90.81 199 GLY A C 1
ATOM 1665 O O . GLY A 1 199 ? -21.128 -11.121 -0.890 1.00 90.81 199 GLY A O 1
ATOM 1666 N N . LEU A 1 200 ? -20.847 -10.758 1.303 1.00 91.06 200 LEU A N 1
ATOM 1667 C CA . LEU A 1 200 ? -19.652 -9.918 1.151 1.00 91.06 200 LEU A CA 1
ATOM 1668 C C . LEU A 1 200 ? -18.526 -10.603 0.355 1.00 91.06 200 LEU A C 1
ATOM 1670 O O . LEU A 1 200 ? -17.865 -9.959 -0.454 1.00 91.06 200 LEU A O 1
ATOM 1674 N N . SER A 1 201 ? -18.306 -11.906 0.561 1.00 93.12 201 SER A N 1
ATOM 1675 C CA . SER A 1 201 ? -17.249 -12.652 -0.143 1.00 93.12 201 SER A CA 1
ATOM 1676 C C . SER A 1 201 ? -17.456 -12.648 -1.658 1.00 93.12 201 SER A C 1
ATOM 1678 O O . SER A 1 201 ? -16.533 -12.310 -2.398 1.00 93.12 201 SER A O 1
ATOM 1680 N N . SER A 1 202 ? -18.667 -12.972 -2.113 1.00 92.75 202 SER A N 1
ATOM 1681 C CA . SER A 1 202 ? -19.015 -13.000 -3.535 1.00 92.75 202 SER A CA 1
ATOM 1682 C C . SER A 1 202 ? -19.032 -11.597 -4.142 1.00 92.75 202 SER A C 1
ATOM 1684 O O . SER A 1 202 ? -18.642 -11.416 -5.295 1.00 92.75 202 SER A O 1
ATOM 1686 N N . MET A 1 203 ? -19.398 -10.578 -3.359 1.00 91.00 203 MET A N 1
ATOM 1687 C CA . MET A 1 203 ? -19.295 -9.183 -3.790 1.00 91.00 203 MET A CA 1
ATOM 1688 C C . MET A 1 203 ? -17.854 -8.737 -4.035 1.00 91.00 203 MET A C 1
ATOM 1690 O O . MET A 1 203 ? -17.579 -8.127 -5.070 1.00 91.00 203 MET A O 1
ATOM 1694 N N . LEU A 1 204 ? -16.923 -9.079 -3.137 1.00 93.06 204 LEU A N 1
ATOM 1695 C CA . LEU A 1 204 ? -15.497 -8.802 -3.335 1.00 93.06 204 LEU A CA 1
ATOM 1696 C C . LEU A 1 204 ? -14.967 -9.486 -4.607 1.00 93.06 204 LEU A C 1
ATOM 1698 O O . LEU A 1 204 ? -14.271 -8.850 -5.398 1.00 93.06 204 LEU A O 1
ATOM 1702 N N . GLU A 1 205 ? -15.354 -10.739 -4.859 1.00 93.06 205 GLU A N 1
ATOM 1703 C CA . GLU A 1 205 ? -14.978 -11.451 -6.089 1.00 93.06 205 GLU A CA 1
ATOM 1704 C C . GLU A 1 205 ? -15.532 -10.786 -7.348 1.00 93.06 205 GLU A C 1
ATOM 1706 O O . GLU A 1 205 ? -14.802 -10.630 -8.329 1.00 93.06 205 GLU A O 1
ATOM 1711 N N . LYS A 1 206 ? -16.793 -10.339 -7.310 1.00 90.56 206 LYS A N 1
ATOM 1712 C CA . LYS A 1 206 ? -17.462 -9.669 -8.433 1.00 90.56 206 LYS A CA 1
ATOM 1713 C C . LYS A 1 206 ? -16.762 -8.374 -8.838 1.00 90.56 206 LYS A C 1
ATOM 1715 O O . LYS A 1 206 ? -16.635 -8.104 -10.031 1.00 90.56 206 LYS A O 1
ATOM 1720 N N . ILE A 1 207 ? -16.272 -7.595 -7.871 1.00 90.31 207 ILE A N 1
ATOM 1721 C CA . ILE A 1 207 ? -15.470 -6.391 -8.152 1.00 90.31 207 ILE A CA 1
ATOM 1722 C C . ILE A 1 207 ? -14.004 -6.718 -8.479 1.00 90.31 207 ILE A C 1
ATOM 1724 O O . ILE A 1 207 ? -13.246 -5.838 -8.882 1.00 90.31 207 ILE A O 1
ATOM 1728 N N . GLY A 1 208 ? -13.607 -7.990 -8.374 1.00 91.25 208 GLY A N 1
ATOM 1729 C CA . GLY A 1 208 ? -12.312 -8.486 -8.826 1.00 91.25 208 GLY A CA 1
ATOM 1730 C C . GLY A 1 208 ? -11.246 -8.631 -7.747 1.00 91.25 208 GLY A C 1
ATOM 1731 O O . GLY A 1 208 ? -10.063 -8.681 -8.086 1.00 91.25 208 GLY A O 1
ATOM 1732 N N . ILE A 1 209 ? -11.648 -8.694 -6.478 1.00 94.56 209 ILE A N 1
ATOM 1733 C CA . ILE A 1 209 ? -10.801 -9.055 -5.339 1.00 94.56 209 ILE A CA 1
ATOM 1734 C C . ILE A 1 209 ? -11.019 -10.540 -5.069 1.00 94.56 209 ILE A C 1
ATOM 1736 O O . ILE A 1 209 ? -12.082 -10.955 -4.619 1.00 94.56 209 ILE A O 1
ATOM 1740 N N . ARG A 1 210 ? -10.012 -11.351 -5.369 1.00 94.25 210 ARG A N 1
ATOM 1741 C CA . ARG A 1 210 ? -10.067 -12.816 -5.339 1.00 94.25 210 ARG A CA 1
ATOM 1742 C C . ARG A 1 210 ? -9.126 -13.360 -4.267 1.00 94.25 210 ARG A C 1
ATOM 1744 O O . ARG A 1 210 ? -8.379 -12.613 -3.635 1.00 94.25 210 ARG A O 1
ATOM 1751 N N . ASP A 1 211 ? -9.147 -14.670 -4.053 1.00 92.31 211 ASP A N 1
ATOM 1752 C CA . ASP A 1 211 ? -8.298 -15.308 -3.037 1.00 92.31 211 ASP A CA 1
ATOM 1753 C C . ASP A 1 211 ? -6.796 -15.233 -3.374 1.00 92.31 211 ASP A C 1
ATOM 1755 O O . ASP A 1 211 ? -5.960 -15.253 -2.469 1.00 92.31 211 ASP A O 1
ATOM 1759 N N . ASP A 1 212 ? -6.456 -15.084 -4.659 1.00 93.25 212 ASP A N 1
ATOM 1760 C CA . ASP A 1 212 ? -5.094 -14.884 -5.171 1.00 93.25 212 ASP A CA 1
ATOM 1761 C C . ASP A 1 212 ? -4.638 -13.412 -5.162 1.00 93.25 212 ASP A C 1
ATOM 1763 O O . ASP A 1 212 ? -3.463 -13.125 -5.428 1.00 93.25 212 ASP A O 1
ATOM 1767 N N . THR A 1 213 ? -5.533 -12.472 -4.826 1.00 96.25 213 THR A N 1
ATOM 1768 C CA . THR A 1 213 ? -5.192 -11.053 -4.710 1.00 96.25 213 THR A CA 1
ATOM 1769 C C . THR A 1 213 ? -4.143 -10.858 -3.620 1.00 96.25 213 THR A C 1
ATOM 1771 O O . THR A 1 213 ? -4.312 -11.265 -2.465 1.00 96.25 213 THR A O 1
ATOM 1774 N N . THR A 1 214 ? -3.044 -10.218 -4.010 1.00 96.44 214 THR A N 1
ATOM 1775 C CA . THR A 1 214 ? -1.830 -10.105 -3.202 1.00 96.44 214 THR A CA 1
ATOM 1776 C C . THR A 1 214 ? -1.437 -8.643 -3.069 1.00 96.44 214 THR A C 1
ATOM 1778 O O . THR A 1 214 ? -1.399 -7.907 -4.051 1.00 96.44 214 THR A O 1
ATOM 1781 N N . LEU A 1 215 ? -1.123 -8.213 -1.853 1.00 97.38 215 LEU A N 1
ATOM 1782 C CA . LEU A 1 215 ? -0.508 -6.915 -1.614 1.00 97.38 215 LEU A CA 1
ATOM 1783 C C . LEU A 1 215 ? 1.000 -7.035 -1.841 1.00 97.38 215 LEU A C 1
ATOM 1785 O O . LEU A 1 215 ? 1.657 -7.899 -1.260 1.00 97.38 215 LEU A O 1
ATOM 1789 N N . VAL A 1 216 ? 1.543 -6.156 -2.676 1.00 96.69 216 VAL A N 1
ATOM 1790 C CA . VAL A 1 216 ? 2.969 -6.105 -3.000 1.00 96.69 216 VAL A CA 1
ATOM 1791 C C . VAL A 1 216 ? 3.547 -4.807 -2.460 1.00 96.69 216 VAL A C 1
ATOM 1793 O O . VAL A 1 216 ? 3.070 -3.715 -2.776 1.00 96.69 216 VAL A O 1
ATOM 1796 N N . ILE A 1 217 ? 4.579 -4.933 -1.633 1.00 96.25 217 ILE A N 1
ATOM 1797 C CA . ILE A 1 217 ? 5.240 -3.811 -0.970 1.00 96.25 217 ILE A CA 1
ATOM 1798 C C . ILE A 1 217 ? 6.681 -3.783 -1.452 1.00 96.25 217 ILE A C 1
ATOM 1800 O O . ILE A 1 217 ? 7.405 -4.761 -1.279 1.00 96.25 217 ILE A O 1
ATOM 1804 N N . PHE A 1 218 ? 7.116 -2.658 -2.010 1.00 94.50 218 PHE A N 1
ATOM 1805 C CA . PHE A 1 218 ? 8.515 -2.419 -2.336 1.00 94.50 218 PHE A CA 1
ATOM 1806 C C . PHE A 1 218 ? 9.088 -1.356 -1.406 1.00 94.50 218 PHE A C 1
ATOM 1808 O O . PHE A 1 218 ? 8.524 -0.271 -1.239 1.00 94.50 218 PHE A O 1
ATOM 1815 N N . TYR A 1 219 ? 10.260 -1.644 -0.858 1.00 92.31 219 TYR A N 1
ATOM 1816 C CA . TYR A 1 219 ? 11.107 -0.670 -0.194 1.00 92.31 219 TYR A CA 1
ATOM 1817 C C . TYR A 1 219 ? 12.344 -0.459 -1.064 1.00 92.31 219 TYR A C 1
ATOM 1819 O O . TYR A 1 219 ? 13.200 -1.334 -1.187 1.00 92.31 219 TYR A O 1
ATOM 1827 N N . ILE A 1 220 ? 12.421 0.703 -1.715 1.00 89.50 220 ILE A N 1
ATOM 1828 C CA . ILE A 1 220 ? 13.501 1.058 -2.645 1.00 89.50 220 ILE A CA 1
ATOM 1829 C C . ILE A 1 220 ? 14.268 2.267 -2.084 1.00 89.50 220 ILE A C 1
ATOM 1831 O O . ILE A 1 220 ? 14.125 3.387 -2.594 1.00 89.50 220 ILE A O 1
ATOM 1835 N N . PRO A 1 221 ? 15.058 2.089 -1.006 1.00 86.69 221 PRO A N 1
ATOM 1836 C CA . PRO A 1 221 ? 15.987 3.107 -0.537 1.00 86.69 221 PRO A CA 1
ATOM 1837 C C . PRO A 1 221 ? 17.212 3.180 -1.464 1.00 86.69 221 PRO A C 1
ATOM 1839 O O . PRO A 1 221 ? 17.313 2.478 -2.469 1.00 86.69 221 PRO A O 1
ATOM 1842 N N . ARG A 1 222 ? 18.189 4.023 -1.110 1.00 77.81 222 ARG A N 1
ATOM 1843 C CA . ARG A 1 222 ? 19.482 4.088 -1.820 1.00 77.81 222 ARG A CA 1
ATOM 1844 C C . ARG A 1 222 ? 20.351 2.836 -1.632 1.00 77.81 222 ARG A C 1
ATOM 184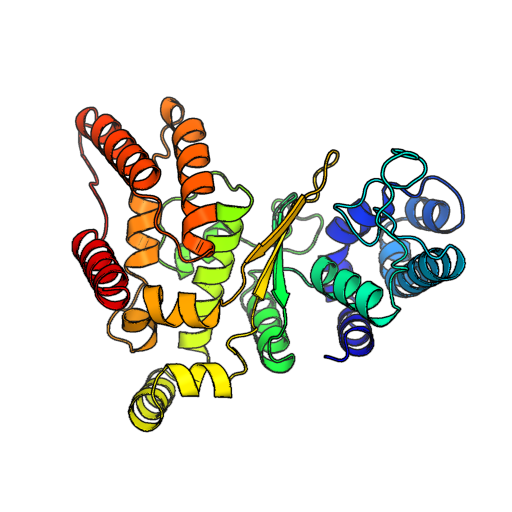6 O O . ARG A 1 222 ? 21.278 2.637 -2.407 1.00 77.81 222 ARG A O 1
ATOM 1853 N N . GLN A 1 223 ? 20.096 2.065 -0.577 1.00 77.44 223 GLN A N 1
ATOM 1854 C CA . GLN A 1 223 ? 20.887 0.900 -0.178 1.00 77.44 223 GLN A CA 1
ATOM 1855 C C . GLN A 1 223 ? 20.171 -0.403 -0.580 1.00 77.44 223 GLN A C 1
ATOM 1857 O O . GLN A 1 223 ? 19.692 -0.522 -1.707 1.00 77.44 223 GLN A O 1
ATOM 1862 N N . LYS A 1 224 ? 20.099 -1.377 0.339 1.00 79.06 224 LYS A N 1
ATOM 1863 C CA . LYS A 1 224 ? 19.420 -2.657 0.150 1.00 79.06 224 LYS A CA 1
ATOM 1864 C C . LYS A 1 224 ? 17.934 -2.426 -0.107 1.00 79.06 224 LYS A C 1
ATOM 1866 O O . LYS A 1 224 ? 17.254 -1.798 0.701 1.00 79.06 224 LYS A O 1
ATOM 1871 N N . LYS A 1 225 ? 17.455 -2.929 -1.241 1.00 85.75 225 LYS A N 1
ATOM 1872 C CA . LYS A 1 225 ? 16.045 -2.881 -1.613 1.00 85.75 225 LYS A CA 1
ATOM 1873 C C . LYS A 1 225 ? 15.366 -4.162 -1.154 1.00 85.75 225 LYS A C 1
ATOM 1875 O O . LYS A 1 225 ? 15.967 -5.236 -1.182 1.00 85.75 225 LYS A O 1
ATOM 1880 N N . GLU A 1 226 ? 14.116 -4.039 -0.750 1.00 88.50 226 GLU A N 1
ATOM 1881 C CA . GLU A 1 226 ? 13.327 -5.141 -0.214 1.00 88.50 226 GLU A CA 1
ATOM 1882 C C . GLU A 1 226 ? 11.970 -5.192 -0.905 1.00 88.50 226 GLU A C 1
ATOM 1884 O O . GLU A 1 226 ? 11.467 -4.187 -1.419 1.00 88.50 226 GLU A O 1
ATOM 1889 N N . MET A 1 227 ? 11.391 -6.384 -0.931 1.00 91.19 227 MET A N 1
ATOM 1890 C CA . MET A 1 227 ? 10.072 -6.623 -1.481 1.00 91.19 227 MET A CA 1
ATOM 1891 C C . MET A 1 227 ? 9.358 -7.648 -0.614 1.00 91.19 227 MET A C 1
ATOM 1893 O O . MET A 1 227 ? 9.946 -8.661 -0.239 1.00 91.19 227 MET A O 1
ATOM 1897 N N . TYR A 1 228 ? 8.086 -7.387 -0.345 1.00 92.56 228 TYR A N 1
ATOM 1898 C CA . TYR A 1 228 ? 7.232 -8.246 0.456 1.00 92.56 228 TYR A CA 1
ATOM 1899 C C . TYR A 1 228 ? 5.964 -8.568 -0.328 1.00 92.56 228 TYR A C 1
ATOM 1901 O O . TYR A 1 228 ? 5.327 -7.672 -0.888 1.00 92.56 228 TYR A O 1
ATOM 1909 N N . TYR A 1 229 ? 5.601 -9.848 -0.340 1.00 93.31 229 TYR A N 1
ATOM 1910 C CA . TYR A 1 229 ? 4.324 -10.331 -0.849 1.00 93.31 229 TYR A CA 1
ATOM 1911 C C . TYR A 1 229 ? 3.450 -10.722 0.331 1.00 93.31 229 TYR A C 1
ATOM 1913 O O . TYR A 1 229 ? 3.842 -11.560 1.140 1.00 93.31 229 TYR A O 1
ATOM 1921 N N . ILE A 1 230 ? 2.272 -10.116 0.417 1.00 93.88 230 ILE A N 1
ATOM 1922 C CA . ILE A 1 230 ? 1.279 -10.411 1.444 1.00 93.88 230 ILE A CA 1
ATOM 1923 C C . ILE A 1 230 ? 0.053 -11.008 0.737 1.00 93.88 230 ILE A C 1
ATOM 1925 O O . ILE A 1 230 ? -0.752 -10.264 0.163 1.00 93.88 230 ILE A O 1
ATOM 1929 N N . PRO A 1 231 ? -0.053 -12.349 0.687 1.00 93.31 231 PRO A N 1
ATOM 1930 C CA . PRO A 1 231 ? -1.086 -13.038 -0.078 1.00 93.31 231 PRO A CA 1
ATOM 1931 C C . PRO A 1 231 ? -2.439 -13.032 0.649 1.00 93.31 231 PRO A C 1
ATOM 1933 O O . PRO A 1 231 ? -2.538 -12.663 1.819 1.00 93.31 231 PRO A O 1
ATOM 1936 N N . ARG A 1 232 ? -3.485 -13.530 -0.029 1.00 92.69 232 ARG A N 1
ATOM 1937 C CA . ARG A 1 232 ? -4.827 -13.775 0.541 1.00 92.69 232 ARG A CA 1
ATOM 1938 C C . ARG A 1 232 ? -5.492 -12.515 1.098 1.00 92.69 232 ARG A C 1
ATOM 1940 O O . ARG A 1 232 ? -6.172 -12.552 2.129 1.00 92.69 232 ARG A O 1
ATOM 1947 N N . LEU A 1 233 ? -5.342 -11.400 0.388 1.00 95.19 233 LEU A N 1
ATOM 1948 C CA . LEU A 1 233 ? -5.841 -10.106 0.842 1.00 95.19 233 LEU A CA 1
ATOM 1949 C C . LEU A 1 233 ? -7.376 -10.089 0.997 1.00 95.19 233 LEU A C 1
ATOM 1951 O O . LEU A 1 233 ? -7.894 -9.467 1.923 1.00 95.19 233 LEU A O 1
ATOM 1955 N N . LYS A 1 234 ? -8.108 -10.860 0.179 1.00 95.31 234 LYS A N 1
ATOM 1956 C CA . LYS A 1 234 ? -9.557 -11.067 0.345 1.00 95.31 234 LYS A CA 1
ATOM 1957 C C . LYS A 1 234 ? -9.911 -11.628 1.726 1.00 95.31 234 LYS A C 1
ATOM 1959 O O . LYS A 1 234 ? -10.776 -11.080 2.406 1.00 95.31 234 LYS A O 1
ATOM 1964 N N . LYS A 1 235 ? -9.217 -12.681 2.178 1.00 93.38 235 LYS A N 1
ATOM 1965 C CA . LYS A 1 235 ? -9.430 -13.266 3.514 1.00 93.38 235 LYS A CA 1
ATOM 1966 C C . LYS A 1 235 ? -9.143 -12.241 4.611 1.00 93.38 235 LYS A C 1
ATOM 1968 O O . LYS A 1 235 ? -9.894 -12.160 5.582 1.00 93.38 235 LYS A O 1
ATOM 1973 N N . PHE A 1 236 ? -8.092 -11.439 4.443 1.00 94.62 236 PHE A N 1
ATOM 1974 C CA . PHE A 1 236 ? -7.771 -10.356 5.370 1.00 94.62 236 PHE A CA 1
ATOM 1975 C C . PHE A 1 236 ? -8.921 -9.335 5.475 1.00 94.62 236 PHE A C 1
ATOM 1977 O O . PHE A 1 236 ? -9.324 -8.992 6.588 1.00 94.62 236 PHE A O 1
ATOM 1984 N N . PHE A 1 237 ? -9.528 -8.926 4.354 1.00 95.25 237 PHE A N 1
ATOM 1985 C CA . PHE A 1 237 ? -10.687 -8.017 4.345 1.00 95.25 237 PHE A CA 1
ATOM 1986 C C . PHE A 1 237 ? -11.905 -8.624 5.045 1.00 95.25 237 PHE A C 1
ATOM 1988 O O . PHE A 1 237 ? -12.487 -7.993 5.927 1.00 95.25 237 PHE A O 1
ATOM 1995 N N . LEU A 1 238 ? -12.245 -9.871 4.711 1.00 93.00 238 LEU A N 1
ATOM 1996 C CA . LEU A 1 238 ? -13.364 -10.598 5.319 1.00 93.00 238 LEU A CA 1
ATOM 1997 C C . LEU A 1 238 ? -13.184 -10.847 6.822 1.00 93.00 238 LEU A C 1
ATOM 1999 O O . LEU A 1 238 ? -14.164 -11.046 7.529 1.00 93.00 238 LEU A O 1
ATOM 2003 N N . THR A 1 239 ? -11.947 -10.847 7.314 1.00 91.12 239 THR A N 1
ATOM 2004 C CA . THR A 1 239 ? -11.659 -11.048 8.739 1.00 91.12 239 THR A CA 1
ATOM 2005 C C . THR A 1 239 ? -11.735 -9.735 9.510 1.00 91.12 239 THR A C 1
ATOM 2007 O O . THR A 1 239 ? -12.415 -9.643 10.528 1.00 91.12 239 THR A O 1
ATOM 2010 N N . TRP A 1 240 ? -11.038 -8.705 9.027 1.00 93.81 240 TRP A N 1
ATOM 2011 C CA . TRP A 1 240 ? -10.761 -7.501 9.815 1.00 93.81 240 TRP A CA 1
ATOM 2012 C C . TRP A 1 240 ? -11.626 -6.294 9.456 1.00 93.81 240 TRP A C 1
ATOM 2014 O O . TRP A 1 240 ? -11.676 -5.331 10.222 1.00 93.81 240 TRP A O 1
ATOM 2024 N N . TYR A 1 241 ? -12.303 -6.334 8.308 1.00 94.25 241 TYR A N 1
ATOM 2025 C CA . TYR A 1 241 ? -13.102 -5.225 7.782 1.00 94.25 241 TYR A CA 1
ATOM 2026 C C . TYR A 1 241 ? -14.550 -5.615 7.489 1.00 94.25 241 TYR A C 1
ATOM 2028 O O . TYR A 1 241 ? -15.280 -4.806 6.925 1.00 94.25 241 TYR A O 1
ATOM 2036 N N . LYS A 1 242 ? -14.985 -6.821 7.878 1.00 92.19 242 LYS A N 1
ATOM 2037 C CA . LYS A 1 242 ? -16.338 -7.321 7.604 1.00 92.19 242 LYS A CA 1
ATOM 2038 C C . LYS A 1 242 ? -17.422 -6.363 8.080 1.00 92.19 242 LYS A C 1
ATOM 2040 O O . LYS A 1 242 ? -18.188 -5.878 7.261 1.00 92.19 242 LYS A O 1
ATOM 2045 N N . ASP A 1 243 ? -17.441 -6.040 9.371 1.00 90.69 243 ASP A N 1
ATOM 2046 C CA . ASP A 1 243 ? -18.480 -5.175 9.942 1.00 90.69 243 ASP A CA 1
ATOM 2047 C C . ASP A 1 243 ? -18.455 -3.765 9.323 1.00 90.69 243 ASP A C 1
ATOM 2049 O O . ASP A 1 243 ? -19.503 -3.175 9.062 1.00 90.69 243 ASP A O 1
ATOM 2053 N N . PHE A 1 244 ? -17.268 -3.252 8.988 1.00 91.94 244 PHE A N 1
ATOM 2054 C CA . PHE A 1 244 ? -17.116 -1.985 8.275 1.00 91.94 244 PHE A CA 1
ATOM 2055 C C . PHE A 1 244 ? -17.680 -2.035 6.844 1.00 91.94 244 PHE A C 1
ATOM 2057 O O . PHE A 1 244 ? -18.377 -1.103 6.435 1.00 91.94 244 PHE A O 1
ATOM 2064 N N . LEU A 1 245 ? -17.390 -3.096 6.085 1.00 91.94 245 LEU A N 1
ATOM 2065 C CA . LEU A 1 245 ? -17.853 -3.297 4.705 1.00 91.94 245 LEU A CA 1
ATOM 2066 C C . LEU A 1 245 ? -19.345 -3.648 4.622 1.00 91.94 245 LEU A C 1
ATOM 2068 O O . LEU A 1 245 ? -19.987 -3.301 3.637 1.00 91.94 245 LEU A O 1
ATOM 2072 N N . GLU A 1 246 ? -19.894 -4.270 5.666 1.00 89.62 246 GLU A N 1
ATOM 2073 C CA . GLU A 1 246 ? -21.328 -4.528 5.872 1.00 89.62 246 GLU A CA 1
ATOM 2074 C C . GLU A 1 246 ? -22.057 -3.317 6.487 1.00 89.62 246 GLU A C 1
ATOM 2076 O O . GLU A 1 246 ? -23.169 -3.440 6.986 1.00 89.62 246 GLU A O 1
ATOM 2081 N N . GLY A 1 247 ? -21.429 -2.137 6.523 1.00 87.19 247 GLY A N 1
ATOM 2082 C CA . GLY A 1 247 ? -22.091 -0.900 6.941 1.00 87.19 247 GLY A CA 1
ATOM 2083 C C . GLY A 1 247 ? -22.441 -0.798 8.430 1.00 87.19 247 GLY A C 1
ATOM 2084 O O . GLY A 1 247 ? -23.062 0.188 8.819 1.00 87.19 247 GLY A O 1
ATOM 2085 N N . LYS A 1 248 ? -22.011 -1.746 9.272 1.00 88.69 248 LYS A N 1
ATOM 2086 C CA . LYS A 1 248 ? -22.235 -1.723 10.732 1.00 88.69 248 LYS A CA 1
ATOM 2087 C C . LYS A 1 248 ? -21.339 -0.720 11.457 1.00 88.69 248 LYS A C 1
ATOM 2089 O O . LYS A 1 248 ? -21.593 -0.384 12.610 1.00 88.69 248 LYS A O 1
ATOM 2094 N N . GLU A 1 249 ? -20.286 -0.252 10.791 1.00 89.50 249 GLU A N 1
ATOM 2095 C CA . GLU A 1 249 ? -19.380 0.782 11.289 1.00 89.50 249 GLU A CA 1
ATOM 2096 C C . GLU A 1 249 ? -19.206 1.878 10.235 1.00 89.50 249 GLU A C 1
ATOM 2098 O O . GLU A 1 249 ? -19.085 1.568 9.050 1.00 89.50 249 GLU A O 1
ATOM 2103 N N . ASP A 1 250 ? -19.139 3.150 10.630 1.00 85.88 250 ASP A N 1
ATOM 2104 C CA . ASP A 1 250 ? -18.834 4.249 9.699 1.00 85.88 250 ASP A CA 1
ATOM 2105 C C . ASP A 1 250 ? -17.331 4.403 9.439 1.00 85.88 250 ASP A C 1
ATOM 2107 O O . ASP A 1 250 ? -16.936 4.705 8.313 1.00 85.88 250 ASP A O 1
ATOM 2111 N N . THR A 1 251 ? -16.501 4.127 10.446 1.00 89.00 251 THR A N 1
ATOM 2112 C CA . THR A 1 251 ? -15.035 4.022 10.387 1.00 89.00 251 THR A CA 1
ATOM 2113 C C . THR A 1 251 ? -14.611 2.620 10.823 1.00 89.00 251 THR A C 1
ATOM 2115 O O . THR A 1 251 ? -15.326 1.961 11.570 1.00 89.00 251 THR A O 1
ATOM 2118 N N . SER A 1 252 ? -13.470 2.123 10.338 1.00 93.81 252 SER A N 1
ATOM 2119 C CA . SER A 1 252 ? -13.016 0.774 10.701 1.00 93.81 252 SER A CA 1
ATOM 2120 C C . SER A 1 252 ? -12.487 0.749 12.137 1.00 93.81 252 SER A C 1
ATOM 2122 O O . SER A 1 252 ? -11.426 1.320 12.411 1.00 93.81 252 SER A O 1
ATOM 2124 N N . SER A 1 253 ? -13.163 0.016 13.030 1.00 93.62 253 SER A N 1
ATOM 2125 C CA . SER A 1 253 ? -12.704 -0.156 14.420 1.00 93.62 253 SER A CA 1
ATOM 2126 C C . SER A 1 253 ? -11.307 -0.775 14.494 1.00 93.62 253 SER A C 1
ATOM 2128 O O . SER A 1 253 ? -10.522 -0.436 15.377 1.00 93.62 253 SER A O 1
ATOM 2130 N N . THR A 1 254 ? -10.970 -1.659 13.546 1.00 95.00 254 THR A N 1
ATOM 2131 C CA . THR A 1 254 ? -9.637 -2.268 13.426 1.00 95.00 254 THR A CA 1
ATOM 2132 C C . THR A 1 254 ? -8.557 -1.208 13.223 1.00 95.00 254 THR A C 1
ATOM 2134 O O . THR A 1 254 ? -7.547 -1.202 13.928 1.00 95.00 254 THR A O 1
ATOM 2137 N N . VAL A 1 255 ? -8.776 -0.296 12.275 1.00 96.00 255 VAL A N 1
ATOM 2138 C CA . VAL A 1 255 ? -7.838 0.784 11.949 1.00 96.00 255 VAL A CA 1
ATOM 2139 C C . VAL A 1 255 ? -7.698 1.743 13.127 1.00 96.00 255 VAL A C 1
ATOM 2141 O O . VAL A 1 255 ? -6.578 2.069 13.528 1.00 96.00 255 VAL A O 1
ATOM 2144 N N . GLU A 1 256 ? -8.824 2.162 13.706 1.00 94.75 256 GLU A N 1
ATOM 2145 C CA . GLU A 1 256 ? -8.840 3.075 14.849 1.00 94.75 256 GLU A CA 1
ATOM 2146 C C . GLU A 1 256 ? -8.097 2.493 16.054 1.00 94.75 256 GLU A C 1
ATOM 2148 O O . GLU A 1 256 ? -7.267 3.182 16.653 1.00 94.75 256 GLU A O 1
ATOM 2153 N N . PHE A 1 257 ? -8.336 1.219 16.378 1.00 96.06 257 PHE A N 1
ATOM 2154 C CA . PHE A 1 257 ? -7.654 0.552 17.479 1.00 96.06 257 PHE A CA 1
ATOM 2155 C C . PHE A 1 257 ? -6.148 0.477 17.246 1.00 96.06 257 PHE A C 1
ATOM 2157 O O . PHE A 1 257 ? -5.385 0.954 18.089 1.00 96.06 257 PHE A O 1
ATOM 2164 N N . ILE A 1 258 ? -5.718 -0.053 16.096 1.00 96.88 258 ILE A N 1
ATOM 2165 C CA . ILE A 1 258 ? -4.296 -0.233 15.781 1.00 96.88 258 ILE A CA 1
ATOM 2166 C C . ILE A 1 258 ? -3.548 1.101 15.853 1.00 96.88 258 ILE A C 1
ATOM 2168 O O . ILE A 1 258 ? -2.491 1.183 16.474 1.00 96.88 258 ILE A O 1
ATOM 2172 N N . PHE A 1 259 ? -4.092 2.178 15.280 1.00 96.56 259 PHE A N 1
ATOM 2173 C CA . PHE A 1 259 ? -3.425 3.479 15.363 1.00 96.56 259 PHE A CA 1
ATOM 2174 C C . PHE A 1 259 ? -3.55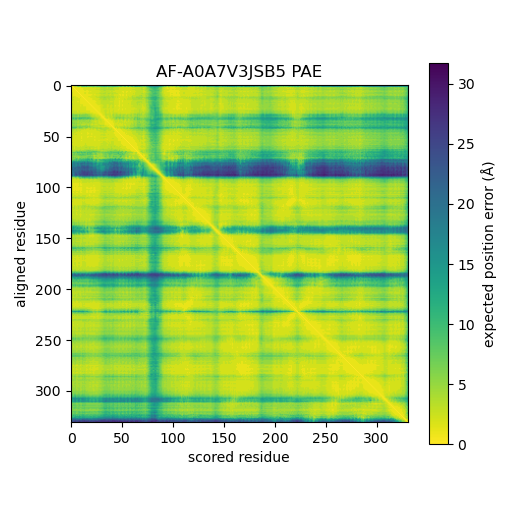4 4.145 16.736 1.00 96.56 259 PHE A C 1
ATOM 2176 O O . PHE A 1 259 ? -2.701 4.962 17.084 1.00 96.56 259 PHE A O 1
ATOM 2183 N N . SER A 1 260 ? -4.545 3.781 17.555 1.00 95.38 260 SER A N 1
ATOM 2184 C CA . SER A 1 260 ? -4.632 4.267 18.938 1.00 95.38 260 SER A CA 1
ATOM 2185 C C . SER A 1 260 ? -3.522 3.721 19.844 1.00 95.38 260 SER A C 1
ATOM 2187 O O . SER A 1 260 ? -3.178 4.374 20.830 1.00 95.38 260 SER A O 1
ATOM 2189 N N . THR A 1 261 ? -2.896 2.586 19.498 1.00 96.00 261 THR A N 1
ATOM 2190 C CA . THR A 1 261 ? -1.748 2.054 20.258 1.00 96.00 261 THR A CA 1
ATOM 2191 C C . THR A 1 261 ? -0.457 2.836 20.008 1.00 96.00 261 THR A C 1
ATOM 2193 O O . THR A 1 261 ? 0.528 2.648 20.721 1.00 96.00 261 THR A O 1
ATOM 2196 N N . TYR A 1 262 ? -0.420 3.696 18.988 1.00 96.19 262 TYR A N 1
ATOM 2197 C CA . TYR A 1 262 ? 0.766 4.467 18.645 1.00 96.19 262 TYR A CA 1
ATOM 2198 C C . TYR A 1 262 ? 0.986 5.643 19.608 1.00 96.19 262 TYR A C 1
ATOM 2200 O O . TYR A 1 262 ? 0.072 6.411 19.926 1.00 96.19 262 TYR A O 1
ATOM 2208 N N . VAL A 1 263 ? 2.234 5.825 20.042 1.00 95.25 263 VAL A N 1
ATOM 2209 C CA . VAL A 1 263 ? 2.659 6.924 20.913 1.00 95.25 263 VAL A CA 1
ATOM 2210 C C . VAL A 1 263 ? 3.482 7.918 20.098 1.00 95.25 263 VAL A C 1
ATOM 2212 O O . VAL A 1 263 ? 4.596 7.631 19.669 1.00 95.25 263 VAL A O 1
ATOM 2215 N N . ARG A 1 264 ? 2.937 9.124 19.902 1.00 92.75 264 ARG A N 1
ATOM 2216 C CA . ARG A 1 264 ? 3.577 10.188 19.108 1.00 92.75 264 ARG A CA 1
ATOM 2217 C C . ARG A 1 264 ? 4.711 10.914 19.843 1.00 92.75 264 ARG A C 1
ATOM 2219 O O . ARG A 1 264 ? 5.524 11.561 19.184 1.00 92.75 264 ARG A O 1
ATOM 2226 N N . ASN A 1 265 ? 4.736 10.852 21.175 1.00 93.69 265 ASN A N 1
ATOM 2227 C CA . ASN A 1 265 ? 5.716 11.552 22.004 1.00 93.69 265 ASN A CA 1
ATOM 2228 C C . ASN A 1 265 ? 7.150 11.230 21.563 1.00 93.69 265 ASN A C 1
ATOM 2230 O O . ASN A 1 265 ? 7.473 10.067 21.350 1.00 93.69 265 ASN A O 1
ATOM 2234 N N . GLU A 1 266 ? 8.002 12.251 21.456 1.00 91.44 266 GLU A N 1
ATOM 2235 C CA . GLU A 1 266 ? 9.339 12.134 20.861 1.00 91.44 266 GLU A CA 1
ATOM 2236 C C . GLU A 1 266 ? 10.218 11.066 21.517 1.00 91.44 266 GLU A C 1
ATOM 2238 O O . GLU A 1 266 ? 10.916 10.357 20.799 1.00 91.44 266 GLU A O 1
ATOM 2243 N N . GLN A 1 267 ? 10.112 10.876 22.837 1.00 93.25 267 GLN A N 1
ATOM 2244 C CA . GLN A 1 267 ? 10.895 9.881 23.579 1.00 93.25 267 GLN A CA 1
ATOM 2245 C C . GLN A 1 267 ? 10.494 8.437 23.247 1.00 93.25 267 GLN A C 1
ATOM 2247 O O . GLN A 1 267 ? 11.316 7.531 23.324 1.00 93.25 267 GLN A O 1
ATOM 2252 N N . TYR A 1 268 ? 9.230 8.211 22.877 1.00 93.88 268 TYR A N 1
ATOM 2253 C CA . TYR A 1 268 ? 8.684 6.876 22.608 1.00 93.88 268 TYR A CA 1
ATOM 2254 C C . TYR A 1 268 ? 8.415 6.632 21.120 1.00 93.88 268 TYR A C 1
ATOM 2256 O O . TYR A 1 268 ? 8.121 5.502 20.730 1.00 93.88 268 TYR A O 1
ATOM 2264 N N . ARG A 1 269 ? 8.501 7.674 20.287 1.00 94.44 269 ARG A N 1
ATOM 2265 C CA . ARG A 1 269 ? 8.063 7.671 18.886 1.00 94.44 269 ARG A CA 1
ATOM 2266 C C . ARG A 1 269 ? 8.747 6.587 18.067 1.00 94.44 269 ARG A C 1
ATOM 2268 O O . ARG A 1 269 ? 8.079 5.855 17.339 1.00 94.44 269 ARG A O 1
ATOM 2275 N N . GLU A 1 270 ? 10.064 6.476 18.190 1.00 95.38 270 GLU A N 1
ATOM 2276 C CA . GLU A 1 270 ? 10.858 5.505 17.436 1.00 95.38 270 GLU A CA 1
ATOM 2277 C C . GLU A 1 270 ? 10.526 4.068 17.852 1.00 95.38 270 GLU A C 1
ATOM 2279 O O . GLU A 1 270 ? 10.193 3.236 17.005 1.00 95.38 270 GLU A O 1
ATOM 2284 N N . LEU A 1 271 ? 10.511 3.795 19.162 1.00 96.56 271 LEU A N 1
ATOM 2285 C CA . LEU A 1 271 ? 10.149 2.485 19.702 1.00 96.56 271 LEU A CA 1
ATOM 2286 C C . LEU A 1 271 ? 8.714 2.093 19.321 1.00 96.56 271 LEU A C 1
ATOM 2288 O O . LEU A 1 271 ? 8.479 0.970 18.876 1.00 96.56 271 LEU A O 1
ATOM 2292 N N . SER A 1 272 ? 7.763 3.022 19.448 1.00 96.62 272 SER A N 1
ATOM 2293 C CA . SER A 1 272 ? 6.360 2.801 19.089 1.00 96.62 272 SER A CA 1
ATOM 2294 C C . SER A 1 272 ? 6.204 2.491 17.601 1.00 96.62 272 SER A C 1
ATOM 2296 O O . SER A 1 272 ? 5.515 1.537 17.248 1.00 96.62 272 SER A O 1
ATOM 2298 N N . SER A 1 273 ? 6.903 3.230 16.732 1.00 96.81 273 SER A N 1
ATOM 2299 C CA . SER A 1 273 ? 6.902 2.985 15.283 1.00 96.81 273 SER A CA 1
ATOM 2300 C C . SER A 1 273 ? 7.507 1.626 14.938 1.00 96.81 273 SER A C 1
ATOM 2302 O O . SER A 1 273 ? 6.935 0.881 14.150 1.00 96.81 273 SER A O 1
ATOM 2304 N N . SER A 1 274 ? 8.635 1.272 15.560 1.00 97.25 274 SER A N 1
ATOM 2305 C CA . SER A 1 274 ? 9.317 -0.008 15.342 1.00 97.25 274 SER A CA 1
ATOM 2306 C C . SER A 1 274 ? 8.446 -1.199 15.754 1.00 97.25 274 SER A C 1
ATOM 2308 O O . SER A 1 274 ? 8.292 -2.154 14.988 1.00 97.25 274 SER A O 1
ATOM 2310 N N . LEU A 1 275 ? 7.814 -1.129 16.932 1.00 98.06 275 LEU A N 1
ATOM 2311 C CA . LEU A 1 275 ? 6.883 -2.159 17.401 1.00 98.06 275 LEU A CA 1
ATOM 2312 C C . LEU A 1 275 ? 5.646 -2.256 16.504 1.00 98.06 275 LEU A C 1
ATOM 2314 O O . LEU A 1 275 ? 5.257 -3.363 16.133 1.00 98.06 275 LEU A O 1
ATOM 2318 N N . LEU A 1 276 ? 5.062 -1.117 16.117 1.00 98.25 276 LEU A N 1
ATOM 2319 C CA . LEU A 1 276 ? 3.871 -1.083 15.269 1.00 98.25 276 LEU A CA 1
ATOM 2320 C C . LEU A 1 276 ? 4.164 -1.649 13.879 1.00 98.25 276 LEU A C 1
ATOM 2322 O O . LEU A 1 276 ? 3.380 -2.439 13.367 1.00 98.25 276 LEU A O 1
ATOM 2326 N N . ASN A 1 277 ? 5.312 -1.312 13.293 1.00 98.06 277 ASN A N 1
ATOM 2327 C CA . ASN A 1 277 ? 5.732 -1.843 12.001 1.00 98.06 277 ASN A CA 1
ATOM 2328 C C . ASN A 1 277 ? 5.888 -3.370 12.035 1.00 98.0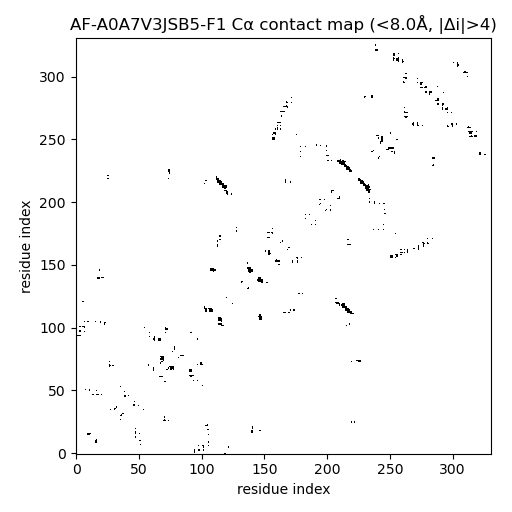6 277 ASN A C 1
ATOM 2330 O O . ASN A 1 277 ? 5.349 -4.064 11.175 1.00 98.06 277 ASN A O 1
ATOM 2334 N N . LYS A 1 278 ? 6.565 -3.903 13.063 1.00 98.19 278 LYS A N 1
ATOM 2335 C CA . LYS A 1 278 ? 6.710 -5.355 13.253 1.00 98.19 278 LYS A CA 1
ATOM 2336 C C . LYS A 1 278 ? 5.362 -6.033 13.463 1.00 98.19 278 LYS A C 1
ATOM 2338 O O . LYS A 1 278 ? 5.123 -7.089 12.892 1.00 98.19 278 LYS A O 1
ATOM 2343 N N . PHE A 1 279 ? 4.481 -5.441 14.267 1.00 98.44 279 PHE A N 1
ATOM 2344 C CA . PHE A 1 279 ? 3.133 -5.967 14.465 1.00 98.44 279 PHE A CA 1
ATOM 2345 C C . PHE A 1 279 ? 2.362 -6.011 13.141 1.00 98.44 279 PHE A C 1
ATOM 2347 O O . PHE A 1 279 ? 1.799 -7.048 12.799 1.00 98.44 279 PHE A O 1
ATOM 2354 N N . LEU A 1 280 ? 2.397 -4.921 12.369 1.00 98.31 280 LEU A N 1
ATOM 2355 C CA . LEU A 1 280 ? 1.696 -4.807 11.093 1.00 98.31 280 LEU A CA 1
ATOM 2356 C C . LEU A 1 280 ? 2.216 -5.768 10.027 1.00 98.31 280 LEU A C 1
ATOM 2358 O O . LEU A 1 280 ? 1.411 -6.248 9.236 1.00 98.31 280 LEU A O 1
ATOM 2362 N N . TYR A 1 281 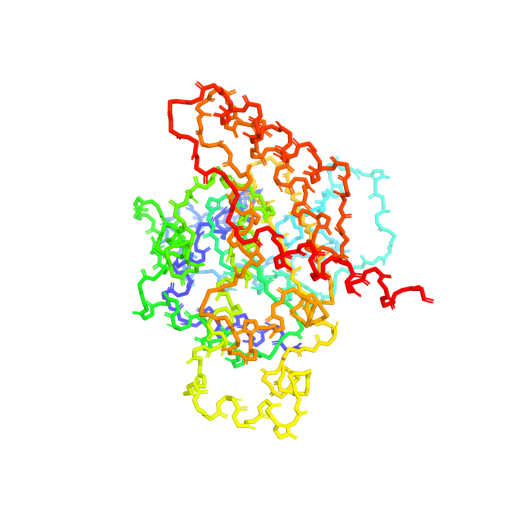? 3.509 -6.102 10.030 1.00 97.06 281 TYR A N 1
ATOM 2363 C CA . TYR A 1 281 ? 4.046 -7.170 9.183 1.00 97.06 281 TYR A CA 1
ATOM 2364 C C . TYR A 1 281 ? 3.287 -8.487 9.388 1.00 97.06 281 TYR A C 1
ATOM 2366 O O . TYR A 1 281 ? 2.772 -9.065 8.432 1.00 97.06 281 TYR A O 1
ATOM 2374 N N . TYR A 1 282 ? 3.170 -8.944 10.638 1.00 96.44 282 TYR A N 1
ATOM 2375 C CA . TYR A 1 282 ? 2.439 -10.172 10.954 1.00 96.44 282 TYR A CA 1
ATOM 2376 C C . TYR A 1 282 ? 0.939 -10.016 10.701 1.00 96.44 282 TYR A C 1
ATOM 2378 O O . TYR A 1 282 ? 0.323 -10.885 10.083 1.00 96.44 282 TYR A O 1
ATOM 2386 N N . PHE A 1 283 ? 0.370 -8.886 11.127 1.00 96.75 283 PHE A N 1
ATOM 2387 C CA . PHE A 1 283 ? -1.061 -8.620 11.035 1.00 96.75 283 PHE A CA 1
ATOM 2388 C C . PHE A 1 283 ? -1.556 -8.656 9.589 1.00 96.75 283 PHE A C 1
ATOM 2390 O O . PHE A 1 283 ? -2.533 -9.339 9.290 1.00 96.75 283 PHE A O 1
ATOM 2397 N N . LEU A 1 284 ? -0.846 -7.982 8.678 1.00 95.94 284 LEU A N 1
ATOM 2398 C CA . LEU A 1 284 ? -1.148 -7.989 7.246 1.00 95.94 284 LEU A CA 1
ATOM 2399 C C . LEU A 1 284 ? -1.038 -9.398 6.643 1.00 95.94 284 LEU A C 1
ATOM 2401 O O . LEU A 1 284 ? -1.838 -9.745 5.782 1.00 95.94 284 LEU A O 1
ATOM 2405 N N . ASN A 1 285 ? -0.124 -10.239 7.142 1.00 91.62 285 ASN A N 1
ATOM 2406 C CA . ASN A 1 285 ? -0.021 -11.660 6.777 1.00 91.62 285 ASN A CA 1
ATOM 2407 C C . ASN A 1 285 ? -1.130 -12.541 7.391 1.00 91.62 285 ASN A C 1
ATOM 2409 O O . ASN A 1 285 ? -1.086 -13.767 7.292 1.00 91.62 285 ASN A O 1
ATOM 2413 N N . GLY A 1 286 ? -2.134 -11.935 8.028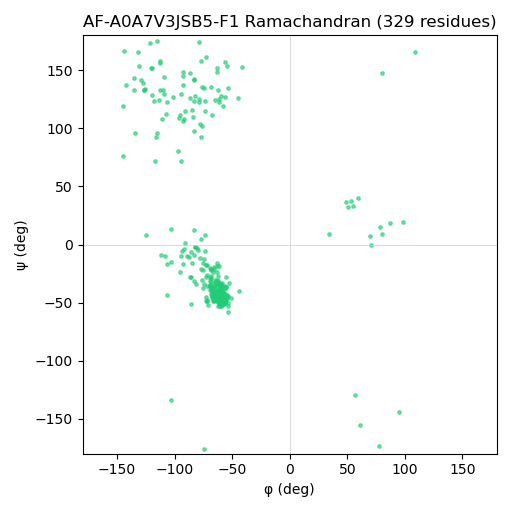 1.00 89.44 286 GLY A N 1
ATOM 2414 C CA . GLY A 1 286 ? -3.249 -12.638 8.646 1.00 89.44 286 GLY A CA 1
ATOM 2415 C C . GLY A 1 286 ? -2.906 -13.263 9.995 1.00 89.44 286 GLY A C 1
ATOM 2416 O O . GLY A 1 286 ? -3.662 -14.099 10.465 1.00 89.44 286 GLY A O 1
ATOM 2417 N N . TYR A 1 287 ? -1.801 -12.888 10.640 1.00 90.69 287 TYR A N 1
ATOM 2418 C CA . TYR A 1 287 ? -1.422 -13.417 11.949 1.00 90.69 287 TYR A CA 1
ATOM 2419 C C . TYR A 1 287 ? -1.326 -12.309 12.999 1.00 90.69 287 TYR A C 1
ATOM 2421 O O . TYR A 1 287 ? -0.616 -11.322 12.825 1.00 90.69 287 TYR A O 1
ATOM 2429 N N . VAL A 1 288 ? -1.996 -12.481 14.139 1.00 94.31 288 VAL A N 1
ATOM 2430 C CA . VAL A 1 288 ? -1.879 -11.537 15.256 1.00 94.31 288 VAL A CA 1
ATOM 2431 C C . VAL A 1 288 ? -0.796 -12.017 16.208 1.00 94.31 288 VAL A C 1
ATOM 2433 O O . VAL A 1 288 ? -0.975 -12.970 16.960 1.00 94.31 288 VAL A O 1
ATOM 2436 N N . ASN A 1 289 ? 0.348 -11.334 16.192 1.00 95.50 289 ASN A N 1
ATOM 2437 C CA . ASN A 1 289 ? 1.416 -11.605 17.143 1.00 95.50 289 ASN A CA 1
ATOM 2438 C C . ASN A 1 289 ? 1.059 -10.999 18.514 1.00 95.50 289 ASN A C 1
ATOM 2440 O O . ASN A 1 289 ? 1.190 -9.789 18.723 1.00 95.50 289 ASN A O 1
ATOM 2444 N N . GLY A 1 290 ? 0.603 -11.850 19.439 1.00 95.19 290 GLY A N 1
ATOM 2445 C CA . GLY A 1 290 ? 0.166 -11.445 20.778 1.00 95.19 290 GLY A CA 1
ATOM 2446 C C . GLY A 1 290 ? 1.261 -10.787 21.623 1.00 95.19 290 GLY A C 1
ATOM 2447 O O . GLY A 1 290 ? 0.974 -9.853 22.366 1.00 95.19 290 GLY A O 1
ATOM 2448 N N . GLU A 1 291 ? 2.523 -11.196 21.468 1.00 97.12 291 GLU A N 1
ATOM 2449 C CA . GLU A 1 291 ? 3.648 -10.587 22.186 1.00 97.12 291 GLU A CA 1
ATOM 2450 C C . GLU A 1 291 ? 3.876 -9.137 21.734 1.00 97.12 291 GLU A C 1
ATOM 2452 O O . GLU A 1 291 ? 4.019 -8.234 22.561 1.00 97.12 291 GLU A O 1
ATOM 2457 N N . LEU A 1 292 ? 3.867 -8.891 20.420 1.00 97.88 292 LEU A N 1
ATOM 2458 C CA . LEU A 1 292 ? 4.003 -7.543 19.864 1.00 97.88 292 LEU A CA 1
ATOM 2459 C C . LEU A 1 292 ? 2.803 -6.662 20.216 1.00 97.88 292 LEU A C 1
ATOM 2461 O O . LEU A 1 292 ? 2.994 -5.498 20.573 1.00 97.88 292 LEU A O 1
ATOM 2465 N N . LEU A 1 293 ? 1.587 -7.215 20.172 1.00 97.56 293 LEU A N 1
ATOM 2466 C CA . LEU A 1 293 ? 0.380 -6.506 20.594 1.00 97.56 293 LEU A CA 1
ATOM 2467 C C . LEU A 1 293 ? 0.454 -6.115 22.076 1.00 97.56 293 LEU A C 1
ATOM 2469 O O . LEU A 1 293 ? 0.212 -4.960 22.419 1.00 97.56 293 LEU A O 1
ATOM 2473 N N . ASN A 1 294 ? 0.862 -7.043 22.946 1.00 97.56 294 ASN A N 1
ATOM 2474 C CA . ASN A 1 294 ? 1.053 -6.777 24.369 1.00 97.56 294 ASN A CA 1
ATOM 2475 C C . ASN A 1 294 ? 2.114 -5.688 24.600 1.00 97.56 294 ASN A C 1
ATOM 2477 O O . ASN A 1 294 ? 1.891 -4.762 25.375 1.00 97.56 294 ASN A O 1
ATOM 2481 N N . LYS A 1 295 ? 3.244 -5.728 23.880 1.00 98.19 295 LYS A N 1
ATOM 2482 C CA . LYS A 1 295 ? 4.277 -4.677 23.951 1.00 98.19 295 LYS A CA 1
ATOM 2483 C C . LYS A 1 295 ? 3.746 -3.307 23.518 1.00 98.19 295 LYS A C 1
ATOM 2485 O O . LYS A 1 295 ? 4.046 -2.319 24.183 1.00 98.19 295 LYS A O 1
ATOM 2490 N N . LEU A 1 296 ? 2.948 -3.236 22.448 1.00 97.62 296 LEU A N 1
ATOM 2491 C CA . LEU A 1 296 ? 2.310 -1.993 21.996 1.00 97.62 296 LEU A CA 1
ATOM 2492 C C . LEU A 1 296 ? 1.345 -1.429 23.043 1.00 97.62 296 LEU A C 1
ATOM 2494 O O . LEU A 1 296 ? 1.404 -0.241 23.359 1.00 97.62 296 LEU A O 1
ATOM 2498 N N . ILE A 1 297 ? 0.493 -2.286 23.608 1.00 97.38 297 ILE A N 1
ATOM 2499 C CA . ILE A 1 297 ? -0.464 -1.913 24.653 1.00 97.38 297 ILE A CA 1
ATOM 2500 C C . ILE A 1 297 ? 0.273 -1.426 25.899 1.00 97.38 297 ILE A C 1
ATOM 2502 O O . ILE A 1 297 ? -0.013 -0.333 26.379 1.00 97.38 297 ILE A O 1
ATOM 2506 N N . ASN A 1 298 ? 1.266 -2.172 26.385 1.00 97.56 298 ASN A N 1
ATOM 2507 C CA . ASN A 1 298 ? 2.022 -1.808 27.583 1.00 97.56 298 ASN A CA 1
ATOM 2508 C C . ASN A 1 298 ? 2.821 -0.517 27.393 1.00 97.56 298 ASN A C 1
ATOM 2510 O O . ASN A 1 298 ? 2.867 0.308 28.305 1.00 97.56 298 ASN A O 1
ATOM 2514 N N . LEU A 1 299 ? 3.406 -0.300 26.209 1.00 96.94 299 LEU A N 1
ATOM 2515 C CA . LEU A 1 299 ? 4.065 0.962 25.876 1.00 96.94 299 LEU A CA 1
ATOM 2516 C C . LEU A 1 299 ? 3.080 2.133 25.948 1.00 96.94 299 LEU A C 1
ATOM 2518 O O . LEU A 1 299 ? 3.378 3.152 26.574 1.00 96.94 299 LEU A O 1
ATOM 2522 N N . LYS A 1 300 ? 1.897 1.976 25.341 1.00 96.19 300 LYS A N 1
ATOM 2523 C CA . LYS A 1 300 ? 0.836 2.986 25.370 1.00 96.19 300 LYS A CA 1
ATOM 2524 C C . LYS A 1 300 ? 0.370 3.249 26.801 1.00 96.19 300 LYS A C 1
ATOM 2526 O O . LYS A 1 300 ? 0.404 4.396 27.227 1.00 96.19 300 LYS A O 1
ATOM 2531 N N . VAL A 1 301 ? 0.029 2.217 27.571 1.00 96.06 301 VAL A N 1
ATOM 2532 C CA . VAL A 1 301 ? -0.398 2.345 28.978 1.00 96.06 301 VAL A CA 1
ATOM 2533 C C . VAL A 1 301 ? 0.669 3.051 29.817 1.00 96.06 301 VAL A C 1
ATOM 2535 O O . VAL A 1 301 ? 0.361 4.014 30.513 1.00 96.06 301 VAL A O 1
ATOM 2538 N N . SER A 1 302 ? 1.935 2.643 29.697 1.00 94.69 302 SER A N 1
ATOM 2539 C CA . SER A 1 302 ? 3.051 3.245 30.447 1.00 94.69 302 SER A CA 1
ATOM 2540 C C . SER A 1 302 ? 3.240 4.728 30.136 1.00 94.69 302 SER A C 1
ATOM 2542 O O . SER A 1 302 ? 3.639 5.501 31.008 1.00 94.69 302 SER A O 1
ATOM 2544 N N . TYR A 1 303 ? 2.987 5.125 28.888 1.00 95.31 303 TYR A N 1
ATOM 2545 C CA . TYR A 1 303 ? 3.016 6.521 28.472 1.00 95.31 303 TYR A CA 1
ATOM 2546 C C . TYR A 1 303 ? 1.820 7.309 29.026 1.00 95.31 303 TYR A C 1
ATOM 2548 O O . TYR A 1 303 ? 2.017 8.391 29.582 1.00 95.31 303 TYR A O 1
ATOM 2556 N N . GLU A 1 304 ? 0.606 6.766 28.899 1.00 93.88 304 GLU A N 1
ATOM 2557 C CA . GLU A 1 304 ? -0.650 7.407 29.315 1.00 93.88 304 GLU A CA 1
ATOM 2558 C C . GLU A 1 304 ? -0.728 7.610 30.836 1.00 93.88 304 GLU A C 1
ATOM 2560 O O . GLU A 1 304 ? -1.167 8.666 31.277 1.00 93.88 304 GLU A O 1
ATOM 2565 N N . LEU A 1 305 ? -0.210 6.672 31.641 1.00 94.00 305 LEU A N 1
ATOM 2566 C CA . LEU A 1 305 ? -0.134 6.804 33.107 1.00 94.00 305 LEU A CA 1
ATOM 2567 C C . LEU A 1 305 ? 0.731 7.988 33.574 1.00 94.00 305 LEU A C 1
ATOM 2569 O O . LEU A 1 305 ? 0.612 8.427 34.714 1.00 94.00 305 LEU A O 1
ATOM 2573 N N . LYS A 1 306 ? 1.600 8.513 32.703 1.00 92.62 306 LYS A N 1
ATOM 2574 C CA . LYS A 1 306 ? 2.431 9.697 32.971 1.00 92.62 306 LYS A CA 1
ATOM 2575 C C . LYS A 1 306 ? 1.786 10.998 32.476 1.00 92.62 306 LYS A C 1
ATOM 2577 O O . LYS A 1 306 ? 2.359 12.066 32.682 1.00 92.62 306 LYS A O 1
ATOM 2582 N N . GLN A 1 307 ? 0.647 10.934 31.780 1.00 90.75 307 GLN A N 1
ATOM 2583 C CA . GLN A 1 307 ? -0.025 12.109 31.223 1.00 90.75 307 GLN A CA 1
ATOM 2584 C C . GLN A 1 307 ? -1.068 12.672 32.190 1.00 90.75 307 GLN A C 1
ATOM 2586 O O . GLN A 1 307 ? -1.737 11.939 32.909 1.00 90.75 307 GLN A O 1
ATOM 2591 N N . LYS A 1 308 ? -1.267 13.996 32.148 1.00 85.50 308 LYS A N 1
ATOM 2592 C CA . LYS A 1 308 ? -2.336 14.666 32.911 1.00 85.50 308 LYS A CA 1
ATOM 2593 C C . LYS A 1 308 ? -3.739 14.330 32.391 1.00 85.50 308 LYS A C 1
ATOM 2595 O O . LYS A 1 308 ? -4.695 14.374 33.154 1.00 85.50 308 LYS A O 1
ATOM 2600 N N . GLN A 1 309 ? -3.862 14.040 31.096 1.00 85.75 309 GLN A N 1
ATOM 2601 C CA . GLN A 1 309 ? -5.118 13.683 30.434 1.00 85.75 309 GLN A CA 1
ATOM 2602 C C . GLN A 1 309 ? -4.878 12.463 29.539 1.00 85.75 309 GLN A C 1
ATOM 2604 O O . GLN A 1 309 ? -4.382 12.626 28.422 1.00 85.75 309 GLN A O 1
ATOM 2609 N N . PRO A 1 310 ? -5.167 11.248 30.028 1.00 85.56 310 PRO A N 1
ATOM 2610 C CA . PRO A 1 310 ? -4.975 10.045 29.240 1.00 85.56 310 PRO A CA 1
ATOM 2611 C C . PRO A 1 310 ? -6.058 9.902 28.159 1.00 85.56 310 PRO A C 1
ATOM 2613 O O . PRO A 1 310 ? -7.248 10.065 28.424 1.00 85.56 310 PRO A O 1
ATOM 2616 N N . CYS A 1 311 ? -5.651 9.557 26.938 1.00 81.75 311 CYS A N 1
ATOM 2617 C CA . CYS A 1 311 ? -6.523 9.391 25.767 1.00 81.75 311 CYS A CA 1
ATOM 2618 C C . CYS A 1 311 ? -6.982 7.937 25.537 1.00 81.75 311 CYS A C 1
ATOM 2620 O O . CYS A 1 311 ? -7.842 7.694 24.692 1.00 81.75 311 CYS A O 1
ATOM 2622 N N . GLY A 1 312 ? -6.412 6.970 26.265 1.00 88.56 312 GLY A N 1
ATOM 2623 C CA . GLY A 1 312 ? -6.801 5.556 26.210 1.00 88.56 312 GLY A CA 1
ATOM 2624 C C . GLY A 1 312 ? -6.636 4.887 24.834 1.00 88.56 312 GLY A C 1
ATOM 2625 O O . GLY A 1 312 ? -5.812 5.299 24.013 1.00 88.56 312 GLY A O 1
ATOM 2626 N N . PHE A 1 313 ? -7.420 3.826 24.610 1.00 93.31 313 PHE A N 1
ATOM 2627 C CA . PHE A 1 313 ? -7.507 3.081 23.348 1.00 93.31 313 PHE A CA 1
ATOM 2628 C C . PHE A 1 313 ? -8.852 3.336 22.669 1.00 93.31 313 PHE A C 1
ATOM 2630 O O . PHE A 1 313 ? -9.889 3.402 23.332 1.00 93.31 313 PHE A O 1
ATOM 2637 N N . ILE A 1 314 ? -8.854 3.402 21.339 1.00 92.50 314 ILE A N 1
ATOM 2638 C CA . ILE A 1 314 ? -10.073 3.599 20.548 1.00 92.50 314 ILE A CA 1
ATOM 2639 C C . ILE A 1 314 ? -10.600 2.227 20.108 1.00 92.50 314 ILE A C 1
ATOM 2641 O O . ILE A 1 314 ? -9.840 1.400 19.619 1.00 92.50 314 ILE A O 1
ATOM 2645 N N . LYS A 1 315 ? -11.893 1.958 20.332 1.00 90.38 315 LYS A N 1
ATOM 2646 C CA . LYS A 1 315 ? -12.594 0.709 19.949 1.00 90.38 315 LYS A CA 1
ATOM 2647 C C . LYS A 1 315 ? -11.910 -0.632 20.339 1.00 90.38 315 LYS A C 1
ATOM 2649 O O . LYS A 1 315 ? -12.074 -1.614 19.612 1.00 90.38 315 LYS A O 1
ATOM 2654 N N . PRO A 1 316 ? -11.232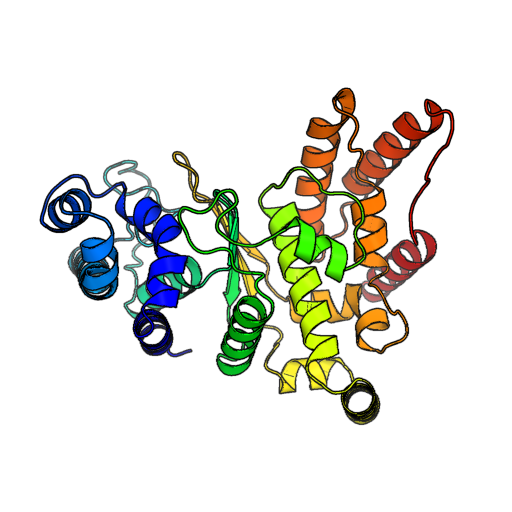 -0.772 21.501 1.00 92.56 316 PRO A N 1
ATOM 2655 C CA . PRO A 1 316 ? -10.521 -2.011 21.842 1.00 92.56 316 PRO A CA 1
ATOM 2656 C C . PRO A 1 316 ? -11.446 -3.234 21.917 1.00 92.56 316 PRO A C 1
ATOM 2658 O O . PRO A 1 316 ? -11.101 -4.302 21.419 1.00 92.56 316 PRO A O 1
ATOM 2661 N N . LYS A 1 317 ? -12.656 -3.079 22.475 1.00 90.94 317 LYS A N 1
ATOM 2662 C CA . LYS A 1 317 ? -13.630 -4.174 22.622 1.00 90.94 317 LYS A CA 1
ATOM 2663 C C . LYS A 1 317 ? -13.964 -4.835 21.283 1.00 90.94 317 LYS A C 1
ATOM 2665 O O . LYS A 1 317 ? -14.024 -6.059 21.210 1.00 90.94 317 LYS A O 1
ATOM 2670 N N . VAL A 1 318 ? -14.157 -4.036 20.233 1.00 87.75 318 VAL A N 1
ATOM 2671 C CA . VAL A 1 318 ? -14.501 -4.544 18.898 1.00 87.75 318 VAL A CA 1
ATOM 2672 C C . VAL A 1 318 ? -13.324 -5.316 18.307 1.00 87.75 318 VAL A C 1
ATOM 2674 O O . VAL A 1 318 ? -13.503 -6.446 17.858 1.00 87.75 318 VAL A O 1
ATOM 2677 N N . PHE A 1 319 ? -12.111 -4.758 18.392 1.00 91.38 319 PHE A N 1
ATOM 2678 C CA . PHE A 1 319 ? -10.903 -5.429 17.910 1.00 91.38 319 PHE A CA 1
ATOM 2679 C C . PHE A 1 319 ? -10.694 -6.793 18.583 1.00 91.38 319 PHE A C 1
ATOM 2681 O O . PHE A 1 319 ? -10.523 -7.796 17.893 1.00 91.38 319 PHE A O 1
ATOM 2688 N N . PHE A 1 320 ? -10.768 -6.858 19.917 1.00 92.06 320 PHE A N 1
ATOM 2689 C CA . PHE A 1 320 ? -10.577 -8.115 20.649 1.00 92.06 320 PHE A CA 1
ATOM 2690 C C . PHE A 1 320 ? -11.713 -9.120 20.432 1.00 92.06 320 PHE A C 1
ATOM 2692 O O . PHE A 1 320 ? -11.453 -10.317 20.383 1.00 92.06 320 PHE A O 1
ATOM 2699 N N . THR A 1 321 ? -12.947 -8.657 20.214 1.00 88.62 321 THR A N 1
ATOM 2700 C CA . THR A 1 321 ? -14.062 -9.541 19.828 1.00 88.62 321 THR A CA 1
ATOM 2701 C C . THR A 1 321 ? -13.802 -10.187 18.463 1.00 88.62 321 THR A C 1
ATOM 2703 O O . THR A 1 321 ? -14.043 -11.379 18.274 1.00 88.62 321 THR A O 1
ATOM 2706 N N . ASN A 1 322 ? -13.280 -9.422 17.500 1.00 84.44 322 ASN A N 1
ATOM 2707 C CA . ASN A 1 322 ? -12.925 -9.951 16.181 1.00 84.44 322 ASN A CA 1
ATOM 2708 C C . ASN A 1 322 ? -11.715 -10.888 16.248 1.00 84.44 322 ASN A C 1
ATOM 2710 O O . ASN A 1 322 ? -11.709 -11.918 15.577 1.00 84.44 322 ASN A O 1
ATOM 2714 N N . LEU A 1 323 ? -10.742 -10.585 17.109 1.00 88.19 323 LEU A N 1
ATOM 2715 C CA . LEU A 1 323 ? -9.615 -11.469 17.393 1.00 88.19 323 LEU A CA 1
ATOM 2716 C C . LEU A 1 323 ? -10.071 -12.816 17.977 1.00 88.19 323 LEU A C 1
ATOM 2718 O O . LEU A 1 323 ? -9.597 -13.865 17.552 1.00 88.19 323 LEU A O 1
ATOM 2722 N N . GLU A 1 324 ? -11.012 -12.804 18.921 1.00 86.75 324 GLU A N 1
ATOM 2723 C CA . GLU A 1 324 ? -11.568 -14.025 19.511 1.00 86.75 324 GLU A CA 1
ATOM 2724 C C . GLU A 1 324 ? -12.288 -14.880 18.459 1.00 86.75 324 GLU A C 1
ATOM 2726 O O . GLU A 1 324 ? -12.031 -16.079 18.355 1.00 86.75 324 GLU A O 1
ATOM 2731 N N . LYS A 1 325 ? -13.144 -14.263 17.631 1.00 82.00 325 LYS A N 1
ATOM 2732 C CA . LYS A 1 325 ? -13.809 -14.944 16.505 1.00 82.00 325 LYS A CA 1
ATOM 2733 C C . LYS A 1 325 ? -12.797 -15.533 15.525 1.00 82.00 325 LYS A C 1
ATOM 2735 O O . LYS A 1 325 ? -12.997 -16.647 15.052 1.00 82.00 325 LYS A O 1
ATOM 2740 N N . TYR A 1 326 ? -11.723 -14.794 15.236 1.00 80.75 326 TYR A N 1
ATOM 2741 C CA . TYR A 1 326 ? -10.648 -15.252 14.364 1.00 80.75 326 TYR A CA 1
ATOM 2742 C C . TYR A 1 326 ? -10.040 -16.554 14.886 1.00 80.75 326 TYR A C 1
ATOM 2744 O O . TYR A 1 326 ? -10.000 -17.523 14.139 1.00 80.75 326 TYR A O 1
ATOM 2752 N N . TYR A 1 327 ? -9.651 -16.621 16.164 1.00 79.81 327 TYR A N 1
ATOM 2753 C CA . TYR A 1 327 ? -9.072 -17.840 16.743 1.00 79.81 327 TYR A CA 1
ATOM 2754 C C . TYR A 1 327 ? -10.076 -18.989 16.894 1.00 79.81 327 TYR A C 1
ATOM 2756 O O . TYR A 1 327 ? -9.703 -20.137 16.670 1.00 79.81 327 TYR A O 1
ATOM 2764 N N . LYS A 1 328 ? -11.348 -18.704 17.203 1.00 72.50 328 LYS A N 1
ATOM 2765 C CA . LYS A 1 328 ? -12.405 -19.731 17.262 1.00 72.50 328 LYS A CA 1
ATOM 2766 C C . LYS A 1 328 ? -12.725 -20.362 15.906 1.00 72.50 328 LYS A C 1
ATOM 2768 O O . LYS A 1 328 ? -13.297 -21.434 15.883 1.00 72.50 328 LYS A O 1
ATOM 2773 N N . GLY A 1 329 ? -12.374 -19.721 14.791 1.00 59.28 329 GLY A N 1
ATOM 2774 C CA . GLY A 1 329 ? -12.512 -20.308 13.454 1.00 59.28 329 GLY A CA 1
ATOM 2775 C C . GLY A 1 329 ? -11.389 -21.277 13.058 1.00 59.28 329 GLY A C 1
ATOM 2776 O O . GLY A 1 329 ? -11.429 -21.804 11.949 1.00 59.28 329 GLY A O 1
ATOM 2777 N N . PHE A 1 330 ? -10.372 -21.468 13.910 1.00 52.12 330 PHE A N 1
ATOM 2778 C CA . PHE A 1 330 ? -9.262 -22.415 13.706 1.00 52.12 330 PHE A CA 1
ATOM 2779 C C . PHE A 1 330 ? -9.273 -23.603 14.684 1.00 52.12 330 PHE A C 1
ATOM 2781 O O . PHE A 1 330 ? -8.468 -24.516 14.504 1.00 52.12 330 PHE A O 1
ATOM 2788 N N . LEU A 1 331 ? -10.139 -23.570 15.701 1.00 37.25 331 LEU A N 1
ATOM 2789 C CA . LEU A 1 331 ? -10.441 -24.681 16.610 1.00 37.25 331 LEU A CA 1
ATOM 2790 C C . LEU A 1 331 ? -11.750 -25.329 16.165 1.00 37.25 331 LEU A C 1
ATOM 2792 O O . LEU A 1 331 ? -11.835 -26.570 16.257 1.00 37.25 331 LEU A O 1
#

Secondary structure (DSSP, 8-state):
--HHHHHHHHHHSHHHHHHHHHHHHHHGGG--SSHHHHHHHT-HHHHHHHHHHHHHHHHHHHHHTTS--TTTSTTPPPTTT-TT----S-PPPHHHHHHHHHHHHHSEEETTEEEEEESS-HHHHHHHHHHHHHTT-EE-TTSTT-EE-HHHHHHHTT----PPP-HHHHHHHHHHHHHHHHHHHS-HHHHHHHHHHH-HHHHHHHTT--TT-EEEEEE--SS--EEEEE--HHHHHHHHSHHHHTTS-SS-HHHHHHHHT---SHHHHHHHHHHHHHHHHHHHTT---HHHHHHHHHHHHHHHTTSSS----SSHHHHHHHHHHHHHT--

Nearest PDB structures (foldseek):
  7awe-assembly1_L  TM=2.259E-01  e=8.042E+00  Homo sapiens

Mean predicted aligned error: 6.05 Å

pLDDT: mean 88.22, std 10.8, range [37.25, 98.44]

Radius of gyration: 21.24 Å; Cα contacts (8 Å, |Δi|>4): 406; chains: 1; bounding box: 58×44×58 Å

Solvent-accessible surface area (backbone atoms only — not comparable to full-atom values): 18207 Å² total; per-residue (Å²): 131,66,32,59,59,53,35,52,60,48,57,69,39,64,67,50,31,48,55,22,40,73,57,49,55,64,37,51,60,80,50,76,64,64,70,70,30,51,40,59,72,70,34,67,67,55,37,47,70,42,44,69,61,51,51,52,51,53,50,52,52,32,51,76,64,49,36,71,42,43,61,67,40,57,66,48,75,33,55,92,80,37,76,85,65,73,74,75,94,66,48,63,48,73,66,56,52,28,38,40,50,30,49,62,51,71,25,56,33,48,85,45,30,32,36,34,76,41,72,50,39,68,64,52,54,52,52,54,52,49,48,36,51,75,71,64,33,54,38,52,62,94,45,95,68,33,31,47,44,60,69,62,51,34,50,77,54,68,39,90,71,85,73,75,80,45,68,38,48,45,45,51,52,54,51,54,41,53,55,54,46,58,56,59,73,36,59,65,70,61,41,50,52,49,31,72,75,60,32,62,69,54,46,40,40,72,66,28,44,34,69,73,13,23,41,39,38,37,38,56,54,97,67,86,32,45,71,48,81,32,60,38,42,42,58,45,43,64,64,65,38,39,56,37,71,69,64,76,32,97,54,46,44,48,60,39,26,61,59,36,40,53,42,79,54,80,93,45,26,64,62,34,38,54,47,49,30,58,36,35,51,38,39,64,61,66,37,83,54,63,68,48,50,49,51,36,47,50,53,34,50,62,52,37,78,73,43,97,75,63,82,72,69,39,50,52,69,60,41,52,53,47,50,50,54,56,58,61,74,78,110

Foldseek 3Di:
DQLVVLLVVQLVDLQLLQLLQVLLCLLCVPVCDDDLVVQVVVDSVSCSVCVVVVLVVVLVVQVVVLHDDCSQVVQDDGCVRPVPDDPPPHRDDSRNSSVSSRQRRNFQDWDQKTKDKPQFDSVLSVVVVVVCVVVVQADGPPDDRHTGDLCVLCVLQVHPDDADDDQLNVRVSVLSSSLSVVCVPAPVVRLLVCCVVPNPLVVCVVNGNDQQIWMWMWRRDSDRIDIDIQGRQSVLCCLQVVCVSNVVDVHRQSSQQLSQLADCDPVCRVVSNVLSSVQSVQVSSVHGDPVSVVVSQVSLVVVQVPDPDRPHGGNPVVVVVSVVVSVVVVD

Sequence (331 aa):
MKYKKMLYQFLSNKENRSYALPIFERLIQAIRHGEVAEVRKSGREKLIEKMPEIFEKMKNDALKKERYVAHIFPTIISPELAPNFYIGKESPTEDEIYRFFYLIISGIYKGPYIVNLDNINEKLISEFRRDLINENLLVLPFQKGSGIDIKKLLSLIGVKVVPQLTEFIYSFVIVSFFISWIKKLERKEEWMKKVEELGLSSMLEKIGIRDDTTLVIFYIPRQKKEMYYIPRLKKFFLTWYKDFLEGKEDTSSTVEFIFSTYVRNEQYRELSSSLLNKFLYYFLNGYVNGELLNKLINLKVSYELKQKQPCGFIKPKVFFTNLEKYYKGFL